Protein AF-A0A812T170-F1 (afdb_monomer_lite)

pLDDT: mean 70.0, std 18.1, range [30.89, 93.25]

Foldseek 3Di:
DQLVVQCVPPPPPVSSVVSCCVVDPPVNVVVVVVVCCVPDDPDDDDDDDDPDPPPPDPDDPPPPQPPPADPVRVVVVVVVVVVVVVVVVVVVVVVVVVVVVVVVVVVVVVCCVVPPPPDPDDFQQAPQEPQPRDGGDYVVPDPVHNDPDPPPPPPWDADAFDDPDDPDPDPPPVRVPPRQTPVNCVVVVHDDDQLDDDDDQLVSQLSQVVVLLVVLLVVLCVVVNDGDPVCSLVSSLVDAAEDEGQDPVLVVQLVDLDRDCDDPCNVSSVSCVVVSVSCVRRVYYYGHDHDD

Structure (mmCIF, N/CA/C/O backbone):
data_AF-A0A812T170-F1
#
_entry.id   AF-A0A812T170-F1
#
loop_
_atom_site.group_PDB
_atom_site.id
_atom_site.type_symbol
_atom_site.label_atom_id
_atom_site.label_alt_id
_atom_site.label_comp_id
_atom_site.label_asym_id
_atom_site.label_entity_id
_atom_site.label_seq_id
_atom_site.pdbx_PDB_ins_code
_atom_site.Cartn_x
_atom_site.Cartn_y
_atom_site.Cartn_z
_atom_site.occupancy
_atom_site.B_iso_or_equiv
_atom_site.auth_seq_id
_atom_site.auth_comp_id
_atom_site.auth_asym_id
_atom_site.auth_atom_id
_atom_site.pdbx_PDB_model_num
ATOM 1 N N . ASN A 1 1 ? -17.250 23.741 17.576 1.00 58.38 1 ASN A N 1
ATOM 2 C CA . ASN A 1 1 ? -17.846 24.187 18.854 1.00 58.38 1 ASN A CA 1
ATOM 3 C C . ASN A 1 1 ? -19.239 24.784 18.708 1.00 58.38 1 ASN A C 1
ATOM 5 O O . ASN A 1 1 ? -20.112 24.289 19.397 1.00 58.38 1 ASN A O 1
ATOM 9 N N . LEU A 1 2 ? -19.511 25.720 17.788 1.00 75.88 2 LEU A N 1
ATOM 10 C CA . LEU A 1 2 ? -20.856 26.317 17.635 1.00 75.88 2 LEU A CA 1
ATOM 11 C C . LEU A 1 2 ? -21.997 25.315 17.338 1.00 75.88 2 LEU A C 1
ATOM 13 O O . LEU A 1 2 ? -23.049 25.389 17.967 1.00 75.88 2 LEU A O 1
ATOM 17 N N . VAL A 1 3 ? -21.790 24.338 16.447 1.00 77.06 3 VAL A N 1
ATOM 18 C CA . VAL A 1 3 ? -22.808 23.309 16.124 1.00 77.06 3 VAL A CA 1
ATOM 19 C C . VAL A 1 3 ? -23.106 22.404 17.323 1.00 77.06 3 VAL A C 1
ATOM 21 O O . VAL A 1 3 ? -24.250 22.047 17.567 1.00 77.06 3 VAL A O 1
ATOM 24 N N . ILE A 1 4 ? -22.078 22.069 18.107 1.00 79.00 4 ILE A N 1
ATOM 25 C CA . ILE A 1 4 ? -22.185 21.179 19.273 1.00 79.00 4 ILE A CA 1
ATOM 26 C C . ILE A 1 4 ? -22.960 21.872 20.399 1.00 79.00 4 ILE A C 1
ATOM 28 O O . ILE A 1 4 ? -23.819 21.257 21.023 1.00 79.00 4 ILE A O 1
ATOM 32 N N . THR A 1 5 ? -22.708 23.165 20.618 1.00 82.44 5 THR A N 1
ATOM 33 C CA . THR A 1 5 ? -23.459 23.974 21.586 1.00 82.44 5 THR A CA 1
ATOM 34 C C . THR A 1 5 ? -24.921 24.150 21.163 1.00 82.44 5 THR A C 1
ATOM 36 O O . THR A 1 5 ? -25.809 24.046 22.002 1.00 82.44 5 THR A O 1
ATOM 39 N N . ALA A 1 6 ? -25.188 24.363 19.869 1.00 77.50 6 ALA A N 1
ATOM 40 C CA . ALA A 1 6 ? -26.546 24.541 19.343 1.00 77.50 6 ALA A CA 1
ATOM 41 C C . ALA A 1 6 ? -27.364 23.237 19.281 1.00 77.50 6 ALA A C 1
ATOM 43 O O . ALA A 1 6 ? -28.591 23.259 19.394 1.00 77.50 6 ALA A O 1
ATOM 44 N N . ALA A 1 7 ? -26.690 22.091 19.145 1.00 81.56 7 ALA A N 1
ATOM 45 C CA . ALA A 1 7 ? -27.326 20.778 19.173 1.00 81.56 7 ALA A CA 1
ATOM 46 C C . ALA A 1 7 ? -27.878 20.415 20.563 1.00 81.56 7 ALA A C 1
ATOM 48 O O . ALA A 1 7 ? -28.750 19.557 20.654 1.00 81.56 7 ALA A O 1
ATOM 49 N N . GLY A 1 8 ? -27.404 21.057 21.640 1.00 79.69 8 GLY A N 1
ATOM 50 C CA . GLY A 1 8 ? -27.985 20.916 22.981 1.00 79.69 8 GLY A CA 1
ATOM 51 C C . GLY A 1 8 ? -27.974 19.489 23.545 1.00 79.69 8 GLY A C 1
ATOM 52 O O . GLY A 1 8 ? -28.763 19.188 24.432 1.00 79.69 8 GLY A O 1
ATOM 53 N N . GLY A 1 9 ? -27.105 18.613 23.030 1.00 77.12 9 GLY A N 1
ATOM 54 C CA . GLY A 1 9 ? -27.038 17.194 23.400 1.00 77.12 9 GLY A CA 1
ATOM 55 C C . GLY A 1 9 ? -27.797 16.243 22.466 1.00 77.12 9 GLY A C 1
ATOM 56 O O . GLY A 1 9 ? -27.550 15.040 22.517 1.00 77.12 9 GLY A O 1
ATOM 57 N N . ASP A 1 10 ? -28.632 16.755 21.558 1.00 77.50 10 ASP A N 1
ATOM 58 C CA . ASP A 1 10 ? -29.334 15.952 20.554 1.00 77.50 10 ASP A CA 1
ATOM 59 C C . ASP A 1 10 ? -28.513 15.844 19.262 1.00 77.50 10 ASP A C 1
ATOM 61 O O . ASP A 1 10 ? -28.603 16.662 18.344 1.00 77.50 10 ASP A O 1
ATOM 65 N N . PHE A 1 11 ? -27.722 14.774 19.165 1.00 86.19 11 PHE A N 1
ATOM 66 C CA . PHE A 1 11 ? -26.859 14.479 18.011 1.00 86.19 11 PHE A CA 1
ATOM 67 C C . PHE A 1 11 ? -27.555 13.671 16.904 1.00 86.19 11 PHE A C 1
ATOM 69 O O . PHE A 1 11 ? -26.902 13.022 16.085 1.00 86.19 11 PHE A O 1
ATOM 76 N N . GLY A 1 12 ? -28.889 13.700 16.862 1.00 83.94 12 GLY A N 1
ATOM 77 C CA . GLY A 1 12 ? -29.656 13.087 15.781 1.00 83.94 12 GLY A CA 1
ATOM 78 C C . GLY A 1 12 ? -29.282 13.699 14.428 1.00 83.94 12 GLY A C 1
ATOM 79 O O . GLY A 1 12 ? -29.137 14.915 14.302 1.00 83.94 12 GLY A O 1
ATOM 80 N N . THR A 1 13 ? -29.155 12.868 13.393 1.00 82.56 13 THR A N 1
ATOM 81 C CA . THR A 1 13 ? -28.707 13.290 12.053 1.00 82.56 13 THR A CA 1
ATOM 82 C C . THR A 1 13 ? -29.529 14.446 11.491 1.00 82.56 13 THR A C 1
ATOM 84 O O . THR A 1 13 ? -28.963 15.410 10.986 1.00 82.56 13 THR A O 1
ATOM 87 N N . ALA A 1 14 ? -30.854 14.409 11.646 1.00 82.38 14 ALA A N 1
ATOM 88 C CA . ALA A 1 14 ? -31.734 15.493 11.213 1.00 82.38 14 ALA A CA 1
ATOM 89 C C . ALA A 1 14 ? -31.435 16.826 11.927 1.00 82.38 14 ALA A C 1
ATOM 91 O O . ALA A 1 14 ? -31.400 17.874 11.281 1.00 82.38 14 ALA A O 1
ATOM 92 N N . ARG A 1 15 ? -31.165 16.780 13.239 1.00 85.19 15 ARG A N 1
ATOM 93 C CA . ARG A 1 15 ? -30.862 17.958 14.062 1.00 85.19 15 ARG A CA 1
ATOM 94 C C . ARG A 1 15 ? -29.505 18.551 13.699 1.00 85.19 15 ARG A C 1
ATOM 96 O O . ARG A 1 15 ? -29.405 19.750 13.476 1.00 85.19 15 ARG A O 1
ATOM 103 N N . ILE A 1 16 ? -28.488 17.707 13.535 1.00 88.69 16 ILE A N 1
ATOM 104 C CA . ILE A 1 16 ? -27.150 18.144 13.122 1.00 88.69 16 ILE A CA 1
ATOM 105 C C . ILE A 1 16 ? -27.160 18.722 11.704 1.00 88.69 16 ILE A C 1
ATOM 107 O O . ILE A 1 16 ? -26.544 19.756 11.472 1.00 88.69 16 ILE A O 1
ATOM 111 N N . ILE A 1 17 ? -27.897 18.123 10.762 1.00 83.69 17 ILE A N 1
ATOM 112 C CA . ILE A 1 17 ? -28.041 18.670 9.402 1.00 83.69 17 ILE A CA 1
ATOM 113 C C . ILE A 1 17 ? -28.704 20.052 9.436 1.00 83.69 17 ILE A C 1
ATOM 115 O O . ILE A 1 17 ? -28.277 20.955 8.715 1.00 83.69 17 ILE A O 1
ATOM 119 N N . GLN A 1 18 ? -29.729 20.232 10.271 1.00 84.62 18 GLN A N 1
ATOM 120 C CA . GLN A 1 18 ? -30.391 21.523 10.435 1.00 84.62 18 GLN A CA 1
ATOM 121 C C . GLN A 1 18 ? -29.438 22.581 11.009 1.00 84.62 18 GLN A C 1
ATOM 123 O O . GLN A 1 18 ? -29.370 23.682 10.465 1.00 84.62 18 GLN A O 1
ATOM 128 N N . GLU A 1 19 ? -28.668 22.239 12.045 1.00 86.81 19 GLU A N 1
ATOM 129 C CA . GLU A 1 19 ? -27.699 23.157 12.659 1.00 86.81 19 GLU A CA 1
ATOM 130 C C . GLU A 1 19 ? -26.492 23.450 11.751 1.00 86.81 19 GLU A C 1
ATOM 132 O O . GLU A 1 19 ? -25.943 24.549 11.764 1.00 86.81 19 GLU A O 1
ATOM 137 N N . LEU A 1 20 ? -26.090 22.505 10.899 1.00 85.88 20 LEU A N 1
ATOM 138 C CA . LEU A 1 20 ? -25.055 22.749 9.893 1.00 85.88 20 LEU A CA 1
ATOM 139 C C . LEU A 1 20 ? -25.537 23.723 8.815 1.00 85.88 20 LEU A C 1
ATOM 141 O O . LEU A 1 20 ? -24.795 24.623 8.439 1.00 85.88 20 LEU A O 1
ATOM 145 N N . ARG A 1 21 ? -26.781 23.589 8.345 1.00 83.25 21 ARG A N 1
ATOM 146 C CA . ARG A 1 21 ? -27.355 24.507 7.347 1.00 83.25 21 ARG A CA 1
ATOM 147 C C . ARG A 1 21 ? -27.618 25.903 7.906 1.00 83.25 21 ARG A C 1
ATOM 149 O O . ARG A 1 21 ? -27.508 26.874 7.165 1.00 83.25 21 ARG A O 1
ATOM 156 N N . SER A 1 22 ? -27.983 26.009 9.186 1.00 85.19 22 SER A N 1
ATOM 157 C CA . SER A 1 22 ? -28.224 27.304 9.833 1.00 85.19 22 SER A CA 1
ATOM 158 C C . SER A 1 22 ? -26.923 28.077 10.056 1.00 85.19 22 SER A C 1
ATOM 160 O O . SER A 1 22 ? -26.891 29.287 9.849 1.00 85.19 22 SER A O 1
ATOM 162 N N . GLN A 1 23 ? -25.849 27.382 10.443 1.00 82.88 23 GLN A N 1
ATOM 163 C CA . GLN A 1 23 ? -24.563 28.003 10.768 1.00 82.88 23 GLN A CA 1
ATOM 164 C C . GLN A 1 23 ? -23.632 28.156 9.564 1.00 82.88 23 GLN A C 1
ATOM 166 O O . GLN A 1 23 ? -22.769 29.030 9.580 1.00 82.88 23 GLN A O 1
ATOM 171 N N . PHE A 1 24 ? -23.805 27.339 8.523 1.00 82.62 24 PHE A N 1
ATOM 172 C CA . PHE A 1 24 ? -23.028 27.410 7.287 1.00 82.62 24 PHE A CA 1
ATOM 173 C C . PHE A 1 24 ? -23.962 27.573 6.083 1.00 82.62 24 PHE A C 1
ATOM 175 O O . PHE A 1 24 ? -24.278 26.591 5.408 1.00 82.62 24 PHE A O 1
ATOM 182 N N . PRO A 1 25 ? -24.410 28.807 5.787 1.00 83.38 25 PRO A N 1
ATOM 183 C CA . PRO A 1 25 ? -25.202 29.074 4.597 1.00 83.38 25 PRO A CA 1
ATOM 184 C C . PRO A 1 25 ? -24.433 28.682 3.330 1.00 83.38 25 PRO A C 1
ATOM 186 O O . PRO A 1 25 ? -23.241 28.974 3.196 1.00 83.38 25 PRO A O 1
ATOM 189 N N . ASP A 1 26 ? -25.131 28.097 2.356 1.00 73.19 26 ASP A N 1
ATOM 190 C CA . ASP A 1 26 ? -24.527 27.590 1.113 1.00 73.19 26 ASP A CA 1
ATOM 191 C C . ASP A 1 26 ? -23.719 28.655 0.345 1.00 73.19 26 ASP A C 1
ATOM 193 O O . ASP A 1 26 ? -22.749 28.340 -0.347 1.00 73.19 26 ASP A O 1
ATOM 197 N N . ALA A 1 27 ? -24.074 29.936 0.489 1.00 75.38 27 ALA A N 1
ATOM 198 C CA . ALA A 1 27 ? -23.351 31.051 -0.118 1.00 75.38 27 ALA A CA 1
ATOM 199 C C . ALA A 1 27 ? -21.932 31.239 0.456 1.00 75.38 27 ALA A C 1
ATOM 201 O O . ALA A 1 27 ? -20.998 31.516 -0.301 1.00 75.38 27 ALA A O 1
ATOM 202 N N . GLU A 1 28 ? -21.747 31.055 1.768 1.00 73.06 28 GLU A N 1
ATOM 203 C CA . GLU A 1 28 ? -20.428 31.148 2.404 1.00 73.06 28 GLU A CA 1
ATOM 204 C C . GLU A 1 28 ? -19.559 29.937 2.077 1.00 73.06 28 GLU A C 1
ATOM 206 O O . GLU A 1 28 ? -18.375 30.095 1.773 1.00 73.06 28 GLU A O 1
ATOM 211 N N . LEU A 1 29 ? -20.154 28.739 2.059 1.00 68.56 29 LEU A N 1
ATOM 212 C CA . LEU A 1 29 ? -19.464 27.522 1.632 1.00 68.56 29 LEU A CA 1
ATOM 213 C C . LEU A 1 29 ? -18.960 27.667 0.196 1.00 68.56 29 LEU A C 1
ATOM 215 O O . LEU A 1 29 ? -17.782 27.440 -0.068 1.00 68.56 29 LEU A O 1
ATOM 219 N N . LYS A 1 30 ? -19.805 28.172 -0.709 1.00 72.56 30 LYS A N 1
ATOM 220 C CA . LYS A 1 30 ? -19.434 28.405 -2.108 1.00 72.56 30 LYS A CA 1
ATOM 221 C C . LYS A 1 30 ? -18.323 29.446 -2.262 1.00 72.56 30 LYS A C 1
ATOM 223 O O . LYS A 1 30 ? -17.440 29.258 -3.095 1.00 72.56 30 LYS A O 1
ATOM 228 N N . LYS A 1 31 ? -18.325 30.518 -1.460 1.00 74.06 31 LYS A N 1
ATOM 229 C CA . LYS A 1 31 ? -17.257 31.535 -1.463 1.00 74.06 31 LYS A CA 1
ATOM 230 C C . LYS A 1 31 ? -15.935 30.968 -0.932 1.00 74.06 31 LYS A C 1
ATOM 232 O O . LYS A 1 31 ? -14.881 31.209 -1.520 1.00 74.06 31 LYS A O 1
ATOM 237 N N . ARG A 1 32 ? -15.989 30.174 0.140 1.00 68.25 32 ARG A N 1
ATOM 238 C CA . ARG A 1 32 ? -14.818 29.517 0.738 1.00 68.25 32 ARG A CA 1
ATOM 239 C C . ARG A 1 32 ? -14.223 28.451 -0.185 1.00 68.25 32 ARG A C 1
ATOM 241 O O . ARG A 1 32 ? -13.005 28.395 -0.344 1.00 68.25 32 ARG A O 1
ATOM 248 N N . ASP A 1 33 ? -15.067 27.652 -0.825 1.00 63.31 33 ASP A N 1
ATOM 249 C CA . ASP A 1 33 ? -14.641 26.599 -1.748 1.00 63.31 33 ASP A CA 1
ATOM 250 C C . ASP A 1 33 ? -14.130 27.184 -3.073 1.00 63.31 33 ASP A C 1
ATOM 252 O O . ASP A 1 33 ? -13.166 26.673 -3.643 1.00 63.31 33 ASP A O 1
ATOM 256 N N . ALA A 1 34 ? -14.693 28.311 -3.528 1.00 65.06 34 ALA A N 1
ATOM 257 C CA . ALA A 1 34 ? -14.158 29.060 -4.664 1.00 65.06 34 ALA A CA 1
ATOM 258 C C . ALA A 1 34 ? -12.765 29.644 -4.372 1.00 65.06 34 ALA A C 1
ATOM 260 O O . ALA A 1 34 ? -11.887 29.562 -5.227 1.00 65.06 34 ALA A O 1
ATOM 261 N N . SER A 1 35 ? -12.530 30.161 -3.159 1.00 60.62 35 SER A N 1
ATOM 262 C CA . SER A 1 35 ? -11.218 30.682 -2.743 1.00 60.62 35 SER A CA 1
ATOM 263 C C . SER A 1 35 ? -10.151 29.579 -2.628 1.00 60.62 35 SER A C 1
ATOM 265 O O . SER A 1 35 ? -9.006 29.782 -3.024 1.00 60.62 35 SER A O 1
ATOM 267 N N . ARG A 1 36 ? -10.520 28.364 -2.196 1.00 56.28 36 ARG A N 1
ATOM 268 C CA . ARG 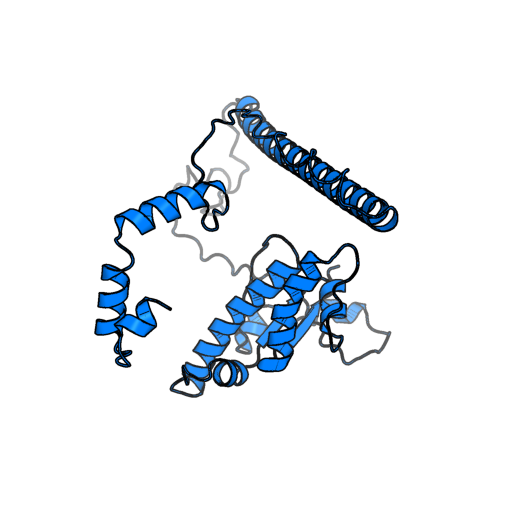A 1 36 ? -9.591 27.213 -2.132 1.00 56.28 36 ARG A CA 1
ATOM 269 C C . ARG A 1 36 ? -9.246 26.600 -3.487 1.00 56.28 36 ARG A C 1
ATOM 271 O O . ARG A 1 36 ? -8.256 25.872 -3.590 1.00 56.28 36 ARG A O 1
ATOM 278 N N . LYS A 1 37 ? -10.018 26.909 -4.532 1.00 50.72 37 LYS A N 1
ATOM 279 C CA . LYS A 1 37 ? -9.811 26.372 -5.882 1.00 50.72 37 LYS A CA 1
ATOM 280 C C . LYS A 1 37 ? -8.469 26.796 -6.497 1.00 50.72 37 LYS A C 1
ATOM 282 O O . LYS A 1 37 ? -7.980 26.094 -7.377 1.00 50.72 37 LYS A O 1
ATOM 287 N N . HIS A 1 38 ? -7.860 27.884 -6.010 1.00 52.34 38 HIS A N 1
ATOM 288 C CA . HIS A 1 38 ? -6.559 28.356 -6.491 1.00 52.34 38 HIS A CA 1
ATOM 289 C C . HIS A 1 38 ? -5.355 27.679 -5.806 1.00 52.34 38 HIS A C 1
ATOM 291 O O . HIS A 1 38 ? -4.298 27.565 -6.415 1.00 52.34 38 HIS A O 1
ATOM 297 N N . GLN A 1 39 ? -5.502 27.165 -4.576 1.00 53.56 39 GLN A N 1
ATOM 298 C CA . GLN A 1 39 ? -4.361 26.637 -3.808 1.00 53.56 39 GLN A CA 1
ATOM 299 C C . GLN A 1 39 ? -4.371 25.113 -3.602 1.00 53.56 39 GLN A C 1
ATOM 301 O O . GLN A 1 39 ? -3.302 24.534 -3.416 1.00 53.56 39 GLN A O 1
ATOM 306 N N . GLN A 1 40 ? -5.519 24.424 -3.669 1.00 48.06 40 GLN A N 1
ATOM 307 C CA . GLN A 1 40 ? -5.578 22.966 -3.463 1.00 48.06 40 GLN A CA 1
ATOM 308 C C . GLN A 1 40 ? -6.661 22.298 -4.325 1.00 48.06 40 GLN A C 1
ATOM 310 O O . GLN A 1 40 ? -7.750 21.975 -3.858 1.00 48.06 40 GLN A O 1
ATOM 315 N N . SER A 1 41 ? -6.362 22.057 -5.604 1.00 45.59 41 SER A N 1
ATOM 316 C CA . SER A 1 41 ? -7.241 21.276 -6.485 1.00 45.59 41 SER A CA 1
ATOM 317 C C . SER A 1 41 ? -6.886 19.782 -6.415 1.00 45.59 41 SER A C 1
ATOM 319 O O . SER A 1 41 ? -5.994 19.307 -7.116 1.00 45.59 41 SER A O 1
ATOM 321 N N . TYR A 1 42 ? -7.569 19.050 -5.527 1.00 44.88 42 TYR A N 1
ATOM 322 C CA . TYR A 1 42 ? -7.491 17.584 -5.372 1.00 44.88 42 TYR A CA 1
ATOM 323 C C . TYR A 1 42 ? -8.295 16.821 -6.450 1.00 44.88 42 TYR A C 1
ATOM 325 O O . TYR A 1 42 ? -8.064 15.638 -6.674 1.00 44.88 42 TYR A O 1
ATOM 333 N N . LEU A 1 43 ? -9.171 17.499 -7.201 1.00 38.22 43 LEU A N 1
ATOM 334 C CA . LEU A 1 43 ? -9.837 16.948 -8.386 1.00 38.22 43 LEU A CA 1
ATOM 335 C C . LEU A 1 43 ? -9.596 17.876 -9.582 1.00 38.22 43 LEU A C 1
ATOM 337 O O . LEU A 1 43 ? -10.161 18.964 -9.672 1.00 38.22 43 LEU A O 1
ATOM 341 N N . GLY A 1 44 ? -8.724 17.446 -10.493 1.00 46.25 44 GLY A N 1
ATOM 342 C CA . GLY A 1 44 ? -8.235 18.241 -11.617 1.00 46.25 44 GLY A CA 1
ATOM 343 C C . GLY A 1 44 ? -9.310 18.680 -12.613 1.00 46.25 44 GLY A C 1
ATOM 344 O O . GLY A 1 44 ? -9.543 18.005 -13.612 1.00 46.25 44 GLY A O 1
ATOM 345 N N . SER A 1 45 ? -9.867 19.876 -12.420 1.00 37.00 45 SER A N 1
ATOM 346 C CA . SER A 1 45 ? -10.430 20.666 -13.516 1.00 37.00 45 SER A CA 1
ATOM 347 C C . SER A 1 45 ? -9.362 21.637 -14.020 1.00 37.00 45 SER A C 1
ATOM 349 O O . SER A 1 45 ? -9.103 22.661 -13.387 1.00 37.00 45 SER A O 1
ATOM 351 N N . ILE A 1 46 ? -8.724 21.291 -15.138 1.00 42.44 46 ILE A N 1
ATOM 352 C CA . ILE A 1 46 ? -7.895 22.210 -15.922 1.00 42.44 46 ILE A CA 1
ATOM 353 C C . ILE A 1 46 ? -8.856 23.205 -16.577 1.00 42.44 46 ILE A C 1
ATOM 355 O O . ILE A 1 46 ? -9.566 22.847 -17.512 1.00 42.44 46 ILE A O 1
ATOM 359 N N . ALA A 1 47 ? -8.914 24.422 -16.045 1.00 38.22 47 ALA A N 1
ATOM 360 C CA . ALA A 1 47 ? -9.289 25.578 -16.843 1.00 38.22 47 ALA A CA 1
ATOM 361 C C . ALA A 1 47 ? -7.987 26.139 -17.418 1.00 38.22 47 ALA A C 1
ATOM 363 O O . ALA A 1 47 ? -7.010 26.325 -16.689 1.00 38.22 47 ALA A O 1
ATOM 364 N N . GLU A 1 48 ? -7.967 26.260 -18.737 1.00 40.09 48 GLU A N 1
ATOM 365 C CA . GLU A 1 48 ? -6.843 26.711 -19.542 1.00 40.09 48 GLU A CA 1
ATOM 366 C C . GLU A 1 48 ? -6.440 28.150 -19.184 1.00 40.09 48 GLU A C 1
ATOM 368 O O . GLU A 1 48 ? -7.289 28.998 -18.936 1.00 40.09 48 GLU A O 1
ATOM 373 N N . GLU A 1 49 ? -5.121 28.340 -19.119 1.00 41.34 49 GLU A N 1
ATOM 374 C CA . GLU A 1 49 ? -4.334 29.550 -19.389 1.00 41.34 49 GLU A CA 1
ATOM 375 C C . GLU A 1 49 ? -4.978 30.930 -19.173 1.00 41.34 49 GLU A C 1
ATOM 377 O O . GLU A 1 49 ? -5.729 31.418 -20.003 1.00 41.34 49 GLU A O 1
ATOM 382 N N . GLU A 1 50 ? -4.489 31.631 -18.152 1.00 30.89 50 GLU A N 1
ATOM 383 C CA . GLU A 1 50 ? -3.684 32.844 -18.338 1.00 30.89 50 GLU A CA 1
ATOM 384 C C . GLU A 1 50 ? -2.739 32.929 -17.134 1.00 30.89 50 GLU A C 1
ATOM 386 O O . GLU A 1 50 ? -3.156 33.131 -15.997 1.00 30.89 50 GLU A O 1
ATOM 391 N N . ALA A 1 51 ? -1.454 32.654 -17.361 1.00 38.44 51 ALA A N 1
ATOM 392 C CA . ALA A 1 51 ? -0.432 32.987 -16.383 1.00 38.44 51 ALA A CA 1
ATOM 393 C C . ALA A 1 51 ? -0.231 34.502 -16.473 1.00 38.44 51 ALA A C 1
ATOM 395 O O . ALA A 1 51 ? 0.582 34.961 -17.277 1.00 38.44 51 ALA A O 1
ATOM 396 N N . SER A 1 52 ? -1.010 35.271 -15.710 1.00 32.38 52 SER A N 1
ATOM 397 C CA . SER A 1 52 ? -0.547 36.594 -15.326 1.00 32.38 52 SER A CA 1
ATOM 398 C C . SER A 1 52 ? 0.660 36.375 -14.414 1.00 32.38 52 SER A C 1
ATOM 400 O O . SER A 1 52 ? 0.576 35.714 -13.379 1.00 32.38 52 SER A O 1
ATOM 402 N N . ASP A 1 53 ? 1.823 36.846 -14.866 1.00 42.78 53 ASP A N 1
ATOM 403 C CA . ASP A 1 53 ? 2.984 37.081 -14.010 1.00 42.78 53 ASP A CA 1
ATOM 404 C C . ASP A 1 53 ? 2.607 38.218 -13.046 1.00 42.78 53 ASP A C 1
ATOM 406 O O . ASP A 1 53 ? 2.998 39.371 -13.222 1.00 42.78 53 ASP A O 1
ATOM 410 N N . GLU A 1 54 ? 1.772 37.908 -12.059 1.00 36.72 54 GLU A N 1
ATOM 411 C CA . GLU A 1 54 ? 1.558 38.769 -10.908 1.00 36.72 54 GLU A CA 1
ATOM 412 C C . GLU A 1 54 ? 2.571 38.357 -9.844 1.00 36.72 54 GLU A C 1
ATOM 414 O O . GLU A 1 54 ? 2.462 37.334 -9.169 1.00 36.72 54 GLU A O 1
ATOM 419 N N . ASP A 1 55 ? 3.623 39.168 -9.800 1.00 44.91 55 ASP A N 1
ATOM 420 C CA . ASP A 1 55 ? 4.594 39.325 -8.728 1.00 44.91 55 ASP A CA 1
ATOM 421 C C . ASP A 1 55 ? 3.863 39.619 -7.402 1.00 44.91 55 ASP A C 1
ATOM 423 O O . ASP A 1 55 ? 3.756 40.757 -6.948 1.00 44.91 55 ASP A O 1
ATOM 427 N N . GLU A 1 56 ? 3.267 38.588 -6.799 1.00 37.50 56 GLU A N 1
ATOM 428 C CA . GLU A 1 56 ? 2.612 38.693 -5.498 1.00 37.50 56 GLU A CA 1
ATOM 429 C C . GLU A 1 56 ? 3.654 38.598 -4.371 1.00 37.50 56 GLU A C 1
ATOM 431 O O . GLU A 1 56 ? 3.974 37.528 -3.855 1.00 37.50 56 GLU A O 1
ATOM 436 N N . GLY A 1 57 ? 4.143 39.770 -3.955 1.00 38.34 57 GLY A N 1
ATOM 437 C CA . GLY A 1 57 ? 4.322 40.070 -2.534 1.00 38.34 57 GLY A CA 1
ATOM 438 C C . GLY A 1 57 ? 5.677 39.748 -1.901 1.00 38.34 57 GLY A C 1
ATOM 439 O O . GLY A 1 57 ? 5.729 39.061 -0.886 1.00 38.34 57 GLY A O 1
ATOM 440 N N . GLN A 1 58 ? 6.763 40.365 -2.378 1.00 38.12 58 GLN A N 1
ATOM 441 C CA . GLN A 1 58 ? 7.967 40.608 -1.553 1.00 38.12 58 GLN A CA 1
ATOM 442 C C . GLN A 1 58 ? 7.791 41.791 -0.573 1.00 38.12 58 GLN A C 1
ATOM 444 O O . GLN A 1 58 ? 8.716 42.560 -0.322 1.00 38.12 58 GLN A O 1
ATOM 449 N N . GLY A 1 59 ? 6.594 41.975 -0.019 1.00 43.12 59 GLY A N 1
ATOM 450 C CA . GLY A 1 59 ? 6.297 43.057 0.914 1.00 43.12 59 GLY A CA 1
ATOM 451 C C . GLY A 1 59 ? 5.997 42.508 2.300 1.00 43.12 59 GLY A C 1
ATOM 452 O O . GLY A 1 59 ? 5.055 41.744 2.451 1.00 43.12 59 GLY A O 1
ATOM 453 N N . GLU A 1 60 ? 6.750 42.968 3.302 1.00 42.06 60 GLU A N 1
ATOM 454 C CA . GLU A 1 60 ? 6.303 43.030 4.707 1.00 42.06 60 GLU A CA 1
ATOM 455 C C . GLU A 1 60 ? 6.569 41.824 5.639 1.00 42.06 60 GLU A C 1
ATOM 457 O O . GLU A 1 60 ? 5.911 41.683 6.660 1.00 42.06 60 GLU A O 1
ATOM 462 N N . MET A 1 61 ? 7.591 40.994 5.387 1.00 38.28 61 MET A N 1
ATOM 463 C CA . MET A 1 61 ? 8.110 40.049 6.413 1.00 38.28 61 MET A CA 1
ATOM 464 C C . MET A 1 61 ? 9.599 40.234 6.749 1.00 38.28 61 MET A C 1
ATOM 466 O O . MET A 1 61 ? 10.113 39.599 7.665 1.00 38.28 61 MET A O 1
ATOM 470 N N . SER A 1 62 ? 10.297 41.131 6.046 1.00 45.25 62 SER A N 1
ATOM 471 C CA . SER A 1 62 ? 11.730 41.391 6.252 1.00 45.25 62 SER A CA 1
ATOM 472 C C . SER A 1 62 ? 12.029 42.373 7.393 1.00 45.25 62 SER A C 1
ATOM 474 O O . SER A 1 62 ? 13.166 42.426 7.844 1.00 45.25 62 SER A O 1
ATOM 476 N N . PHE A 1 63 ? 11.055 43.168 7.848 1.00 37.38 63 PHE A N 1
ATOM 477 C CA . PHE A 1 63 ? 11.316 44.303 8.746 1.00 37.38 63 PHE A CA 1
ATOM 478 C C . PHE A 1 63 ? 11.316 43.940 10.245 1.00 37.38 63 PHE A C 1
ATOM 480 O O . PHE A 1 63 ? 11.833 44.701 11.049 1.00 37.38 63 PHE A O 1
ATOM 487 N N . VAL A 1 64 ? 10.782 42.776 10.640 1.00 48.16 64 VAL A N 1
ATOM 488 C CA . VAL A 1 64 ? 10.586 42.427 12.069 1.00 48.16 64 VAL A CA 1
ATOM 489 C C . VAL A 1 64 ? 11.644 41.446 12.603 1.00 48.16 64 VAL A C 1
ATOM 491 O O . VAL A 1 64 ? 11.791 41.283 13.808 1.00 48.16 64 VAL A O 1
ATOM 494 N N . ALA A 1 65 ? 12.432 40.806 11.734 1.00 49.34 65 ALA A N 1
ATOM 495 C CA . ALA A 1 65 ? 13.404 39.789 12.155 1.00 49.34 65 ALA A CA 1
ATOM 496 C C . ALA A 1 65 ? 14.723 40.367 12.714 1.00 49.34 65 ALA A C 1
ATOM 498 O O . ALA A 1 65 ? 15.450 39.666 13.413 1.00 49.34 65 ALA A O 1
ATOM 499 N N . GLU A 1 66 ? 15.055 41.624 12.417 1.00 50.97 66 GLU A N 1
ATOM 500 C CA . GLU A 1 66 ? 16.374 42.186 12.745 1.00 50.97 66 GLU A CA 1
ATOM 501 C C . GLU A 1 66 ? 16.426 42.852 14.136 1.00 50.97 66 GLU A C 1
ATOM 503 O O . GLU A 1 66 ? 17.498 42.940 14.731 1.00 50.97 66 GLU A O 1
ATOM 508 N N . GLU A 1 67 ? 15.278 43.249 14.703 1.00 55.38 67 GLU A N 1
ATOM 509 C CA . GLU A 1 67 ? 15.205 43.950 16.000 1.00 55.38 67 GLU A CA 1
ATOM 510 C C . GLU A 1 67 ? 14.977 43.032 17.220 1.00 55.38 67 GLU A C 1
ATOM 512 O O . GLU A 1 67 ? 15.210 43.462 18.349 1.00 55.38 67 GLU A O 1
ATOM 517 N N . GLU A 1 68 ? 14.573 41.767 17.030 1.00 57.00 68 GLU A N 1
ATOM 518 C CA . GLU A 1 68 ? 14.110 40.898 18.133 1.00 57.00 68 GLU A CA 1
ATOM 519 C C . GLU A 1 68 ? 14.864 39.561 18.285 1.00 57.00 68 GLU A C 1
ATOM 521 O O . GLU A 1 68 ? 14.677 38.855 19.280 1.00 57.00 68 GLU A O 1
ATOM 526 N N . LEU A 1 69 ? 15.741 39.191 17.342 1.00 66.44 69 LEU A N 1
ATOM 527 C CA . LEU A 1 69 ? 16.455 37.911 17.401 1.00 66.44 69 LEU A CA 1
ATOM 528 C C . LEU A 1 69 ? 17.817 38.040 18.097 1.00 66.44 69 LEU A C 1
ATOM 530 O O . LEU A 1 69 ? 18.640 38.895 17.782 1.00 66.44 69 LEU A O 1
ATOM 534 N N . THR A 1 70 ? 18.087 37.129 19.034 1.00 82.44 70 THR A N 1
ATOM 535 C CA . THR A 1 70 ? 19.425 36.943 19.612 1.00 82.44 70 THR A CA 1
ATOM 536 C C . THR A 1 70 ? 20.421 36.526 18.517 1.00 82.44 70 THR A C 1
ATOM 538 O O . THR A 1 70 ? 20.009 35.982 17.492 1.00 82.44 70 THR A O 1
ATOM 541 N N . PRO A 1 71 ? 21.741 36.712 18.703 1.00 77.12 71 PRO A N 1
ATOM 542 C CA . PRO A 1 71 ? 22.744 36.281 17.718 1.00 77.12 71 PRO A CA 1
ATOM 543 C C . PRO A 1 71 ? 22.660 34.782 17.374 1.00 77.12 71 PRO A C 1
ATOM 545 O O . PRO A 1 71 ? 22.973 34.383 16.256 1.00 77.12 71 PRO A O 1
ATOM 548 N N . GLU A 1 72 ? 22.188 33.953 18.307 1.00 77.88 72 GLU A N 1
ATOM 549 C CA . GLU A 1 72 ? 21.887 32.536 18.067 1.00 77.88 72 GLU A CA 1
ATOM 550 C C . GLU A 1 72 ? 20.610 32.349 17.224 1.00 77.88 72 GLU A C 1
ATOM 552 O O . GLU A 1 72 ? 20.581 31.523 16.313 1.00 77.88 72 GLU A O 1
ATOM 557 N N . GLY A 1 73 ? 19.581 33.173 17.451 1.00 75.19 73 GLY A N 1
ATOM 558 C CA . GLY A 1 73 ? 18.371 33.211 16.629 1.00 75.19 73 GLY A CA 1
ATOM 559 C C . GLY A 1 73 ? 18.637 33.648 15.186 1.00 75.19 73 GLY A C 1
ATOM 560 O O . GLY A 1 73 ? 18.090 33.050 14.263 1.00 75.19 73 GLY A O 1
ATOM 561 N N . MET A 1 74 ? 19.515 34.633 14.968 1.00 78.38 74 MET A N 1
ATOM 562 C CA . MET A 1 74 ? 19.901 35.065 13.616 1.00 78.38 74 MET A CA 1
ATOM 563 C C . MET A 1 74 ? 20.599 33.947 12.831 1.00 78.38 74 MET A C 1
ATOM 565 O O . MET A 1 74 ? 20.364 33.800 11.631 1.00 78.38 74 MET A O 1
ATOM 569 N N . ALA A 1 75 ? 21.428 33.136 13.497 1.00 80.62 75 ALA A N 1
ATOM 570 C CA . ALA A 1 75 ? 22.093 31.999 12.864 1.00 80.62 75 ALA A CA 1
ATOM 571 C C . ALA A 1 75 ? 21.084 30.926 12.421 1.00 80.62 75 ALA A C 1
ATOM 573 O O . ALA A 1 75 ? 21.136 30.472 11.279 1.00 80.62 75 ALA A O 1
ATOM 574 N N . LEU A 1 76 ? 20.124 30.586 13.288 1.00 81.00 76 LEU A N 1
ATOM 575 C CA . LEU A 1 76 ? 19.054 29.635 12.967 1.00 81.00 76 LEU A CA 1
ATOM 576 C C . LEU A 1 76 ? 18.132 30.151 11.858 1.00 81.00 76 LEU A C 1
ATOM 578 O O . LEU A 1 76 ? 17.721 29.386 10.987 1.00 81.00 76 LEU A O 1
ATOM 582 N N . TRP A 1 77 ? 17.823 31.449 11.866 1.00 79.19 77 TRP A N 1
ATOM 583 C CA . TRP A 1 77 ? 17.000 32.067 10.830 1.00 79.19 77 TRP A CA 1
ATOM 584 C C . TRP A 1 77 ? 17.690 32.040 9.465 1.00 79.19 77 TRP A C 1
ATOM 586 O O . TRP A 1 77 ? 17.058 31.680 8.478 1.00 79.19 77 TRP A O 1
ATOM 596 N N . SER A 1 78 ? 18.988 32.351 9.420 1.00 82.56 78 SER A N 1
ATOM 597 C CA . SER A 1 78 ? 19.803 32.308 8.198 1.00 82.56 78 SER A CA 1
ATOM 598 C C . SER A 1 78 ? 19.919 30.891 7.615 1.00 82.56 78 SER A C 1
ATOM 600 O O . SER A 1 78 ? 19.825 30.696 6.402 1.00 82.56 78 SER A O 1
ATOM 602 N N . GLU A 1 79 ? 20.061 29.873 8.471 1.00 82.38 79 GLU A N 1
ATOM 603 C CA . GLU A 1 79 ? 20.064 28.471 8.036 1.00 82.38 79 GLU A CA 1
ATOM 604 C C . GLU A 1 79 ? 18.698 28.058 7.466 1.00 82.38 79 GLU A C 1
ATOM 606 O O . GLU A 1 79 ? 18.621 27.500 6.368 1.00 82.38 79 GLU A O 1
ATOM 611 N N . ALA A 1 80 ? 17.610 28.399 8.165 1.00 78.94 80 ALA A N 1
ATOM 612 C CA . ALA A 1 80 ? 16.250 28.096 7.729 1.00 78.94 80 ALA A CA 1
ATOM 613 C C . ALA A 1 80 ? 15.864 28.837 6.436 1.00 78.94 80 ALA A C 1
ATOM 615 O O . ALA A 1 80 ? 15.214 28.255 5.563 1.00 78.94 80 ALA A O 1
ATOM 616 N N . SER A 1 81 ? 16.281 30.099 6.277 1.00 78.69 81 SER A N 1
ATOM 617 C CA . SER A 1 81 ? 16.048 30.862 5.049 1.00 78.69 81 SER A CA 1
ATOM 618 C C . SER A 1 81 ? 16.836 30.277 3.878 1.00 78.69 81 SER A C 1
ATOM 620 O O . SER A 1 81 ? 16.272 30.097 2.800 1.00 78.69 81 SER A O 1
ATOM 622 N N . GLY A 1 82 ? 18.095 29.882 4.095 1.00 84.94 82 GLY A N 1
ATOM 623 C CA . GLY A 1 82 ? 18.903 29.204 3.081 1.00 84.94 82 GLY A CA 1
ATOM 624 C C . GLY A 1 82 ? 18.306 27.862 2.640 1.00 84.94 82 GLY A C 1
ATOM 625 O O . GLY A 1 82 ? 18.260 27.561 1.442 1.00 84.94 82 GLY A O 1
ATOM 626 N N . GLU A 1 83 ? 17.780 27.064 3.576 1.00 83.81 83 GLU A N 1
ATOM 627 C CA . GLU A 1 83 ? 17.079 25.819 3.242 1.00 83.81 83 GLU A CA 1
ATOM 628 C C . GLU A 1 83 ? 15.808 26.102 2.422 1.00 83.81 83 GLU A C 1
ATOM 630 O O . GLU A 1 83 ? 15.597 25.469 1.381 1.00 83.81 83 GLU A O 1
ATOM 635 N N . ALA A 1 84 ? 15.006 27.093 2.825 1.00 77.38 84 ALA A N 1
ATOM 636 C CA . ALA A 1 84 ? 13.788 27.486 2.119 1.00 77.38 84 ALA A CA 1
ATOM 637 C C . ALA A 1 84 ? 14.067 27.963 0.681 1.00 77.38 84 ALA A C 1
ATOM 639 O O . ALA A 1 84 ? 13.398 27.521 -0.260 1.00 77.38 84 ALA A O 1
ATOM 640 N N . GLU A 1 85 ? 15.087 28.800 0.486 1.00 80.50 85 GLU A N 1
ATOM 641 C CA . GLU A 1 85 ? 15.517 29.273 -0.833 1.00 80.50 85 GLU A CA 1
ATOM 642 C C . GLU A 1 85 ? 16.008 28.121 -1.719 1.00 80.50 85 GLU A C 1
ATOM 644 O O . GLU A 1 85 ? 15.638 28.030 -2.895 1.00 80.50 85 GLU A O 1
ATOM 649 N N . SER A 1 86 ? 16.781 27.186 -1.155 1.00 82.62 86 SER A N 1
ATOM 650 C CA . SER A 1 86 ? 17.264 26.011 -1.887 1.00 82.62 86 SER A CA 1
ATOM 651 C C . SER A 1 86 ? 16.119 25.085 -2.327 1.00 82.62 86 SER A C 1
ATOM 653 O O . SER A 1 86 ? 16.101 24.596 -3.464 1.00 82.62 86 SER A O 1
ATOM 655 N N . ALA A 1 87 ? 15.111 24.896 -1.468 1.00 74.06 87 ALA A N 1
ATOM 656 C CA . ALA A 1 87 ? 13.926 24.102 -1.765 1.00 74.06 87 ALA A CA 1
ATOM 657 C C . ALA A 1 87 ? 13.071 24.761 -2.858 1.00 74.06 87 ALA A C 1
ATOM 659 O O . ALA A 1 87 ? 12.588 24.083 -3.773 1.00 74.06 87 ALA A O 1
ATOM 660 N N . LEU A 1 88 ? 12.931 26.087 -2.811 1.00 73.81 88 LEU A N 1
ATOM 661 C CA . LEU A 1 88 ? 12.223 26.863 -3.822 1.00 73.81 88 LEU A CA 1
ATOM 662 C C . LEU A 1 88 ? 12.942 26.783 -5.179 1.00 73.81 88 LEU A C 1
ATOM 664 O O . LEU A 1 88 ? 12.308 26.476 -6.193 1.00 73.81 88 LEU A O 1
ATOM 668 N N . ALA A 1 89 ? 14.270 26.925 -5.210 1.00 79.31 89 ALA A N 1
ATOM 669 C CA . ALA A 1 89 ? 15.069 26.751 -6.424 1.00 79.31 89 ALA A CA 1
ATOM 670 C C . ALA A 1 89 ? 14.902 25.348 -7.047 1.00 79.31 89 ALA A C 1
ATOM 672 O O . ALA A 1 89 ? 14.699 25.227 -8.262 1.00 79.31 89 ALA A O 1
ATOM 673 N N . ALA A 1 90 ? 14.891 24.291 -6.226 1.00 74.31 90 ALA A N 1
ATOM 674 C CA . ALA A 1 90 ? 14.645 22.921 -6.681 1.00 74.31 90 ALA A CA 1
ATOM 675 C C . ALA A 1 90 ? 13.233 22.744 -7.276 1.00 74.31 90 ALA A C 1
ATOM 677 O O . ALA A 1 90 ? 13.069 22.098 -8.317 1.00 74.31 90 ALA A O 1
ATOM 678 N N . LEU A 1 91 ? 12.210 23.364 -6.674 1.00 68.69 91 LEU A N 1
ATOM 679 C CA . LEU A 1 91 ? 10.843 23.366 -7.209 1.00 68.69 91 LEU A CA 1
ATOM 680 C C . LEU A 1 91 ? 10.751 24.092 -8.555 1.00 68.69 91 LEU A C 1
ATOM 682 O O . LEU A 1 91 ? 10.103 23.591 -9.481 1.00 68.69 91 LEU A O 1
ATOM 686 N N . HIS A 1 92 ? 11.422 25.237 -8.706 1.00 72.44 92 HIS A N 1
ATOM 687 C CA . HIS A 1 92 ? 11.483 25.940 -9.987 1.00 72.44 92 HIS A CA 1
ATOM 688 C C . HIS A 1 92 ? 12.182 25.101 -11.061 1.00 72.44 92 HIS A C 1
ATOM 690 O O . HIS A 1 92 ? 11.693 25.033 -12.193 1.00 72.44 92 HIS A O 1
ATOM 696 N N . GLN A 1 93 ? 13.273 24.410 -10.724 1.00 69.19 93 GLN A N 1
ATOM 697 C CA . GLN A 1 93 ? 13.960 23.515 -11.655 1.00 69.19 93 GLN A CA 1
ATOM 698 C C . GLN A 1 93 ? 13.069 22.334 -12.071 1.00 69.19 93 GLN A C 1
ATOM 700 O O . GLN A 1 93 ? 12.947 22.048 -13.263 1.00 69.19 93 GLN A O 1
ATOM 705 N N . ALA A 1 94 ? 12.369 21.700 -11.126 1.00 62.19 94 ALA A N 1
ATOM 706 C CA . ALA A 1 94 ? 11.431 20.613 -11.410 1.00 62.19 94 ALA A CA 1
ATOM 707 C C . ALA A 1 94 ? 10.232 21.062 -12.272 1.00 62.19 94 ALA A C 1
ATOM 709 O O . ALA A 1 94 ? 9.761 20.322 -13.138 1.00 62.19 94 ALA A O 1
ATOM 710 N N . ARG A 1 95 ? 9.743 22.297 -12.091 1.00 67.88 95 ARG A N 1
ATOM 711 C CA . ARG A 1 95 ? 8.698 22.876 -12.956 1.00 67.88 95 ARG A CA 1
ATOM 712 C C . ARG A 1 95 ? 9.195 23.095 -14.388 1.00 67.88 95 ARG A C 1
ATOM 714 O O . ARG A 1 95 ? 8.459 22.790 -15.329 1.00 67.88 95 ARG A O 1
ATOM 721 N N . ARG A 1 96 ? 10.437 23.565 -14.569 1.00 68.69 96 ARG A N 1
ATOM 722 C CA . ARG A 1 96 ? 11.049 23.741 -15.901 1.00 68.69 96 ARG A CA 1
ATOM 723 C C . ARG A 1 96 ? 11.186 22.408 -16.640 1.00 68.69 96 ARG A C 1
ATOM 725 O O . ARG A 1 96 ? 10.771 22.317 -17.792 1.00 68.69 96 ARG A O 1
ATOM 732 N N . THR A 1 97 ? 11.664 21.354 -15.976 1.00 74.00 97 THR A N 1
ATOM 733 C CA . THR A 1 97 ? 11.840 20.034 -16.612 1.00 74.00 97 THR A CA 1
ATOM 734 C C . THR A 1 97 ? 10.517 19.400 -17.044 1.00 74.00 97 THR A C 1
ATOM 736 O O . THR A 1 97 ? 10.440 18.796 -18.115 1.00 74.00 97 THR A O 1
ATOM 739 N N . LEU A 1 98 ? 9.444 19.577 -16.266 1.00 60.12 98 LEU A N 1
ATOM 740 C CA . LEU A 1 98 ? 8.106 19.119 -16.650 1.00 60.12 98 LEU A CA 1
ATOM 741 C C . LEU A 1 98 ? 7.545 19.887 -17.853 1.00 60.12 98 LEU A C 1
ATOM 743 O O . LEU A 1 98 ? 6.902 19.281 -18.715 1.00 60.12 98 LEU A O 1
ATOM 747 N N . ARG A 1 99 ? 7.793 21.201 -17.931 1.00 70.38 99 ARG A N 1
ATOM 748 C CA . ARG A 1 99 ? 7.393 22.029 -19.077 1.00 70.38 99 ARG A CA 1
ATOM 749 C C . ARG A 1 99 ? 8.132 21.594 -20.345 1.00 70.38 99 ARG A C 1
ATOM 751 O O . ARG A 1 99 ? 7.478 21.323 -21.350 1.00 70.38 99 ARG A O 1
ATOM 758 N N . ASP A 1 100 ? 9.444 21.387 -20.256 1.00 68.62 100 ASP A N 1
ATOM 759 C CA . ASP A 1 100 ? 10.273 20.874 -21.355 1.00 68.62 100 ASP A CA 1
ATOM 760 C C . ASP A 1 100 ? 9.818 19.489 -21.831 1.00 68.62 100 ASP A C 1
ATOM 762 O O . ASP A 1 100 ? 9.710 19.240 -23.034 1.00 68.62 100 ASP A O 1
ATOM 766 N N . ALA A 1 101 ? 9.505 18.575 -20.908 1.00 68.50 101 ALA A N 1
ATOM 767 C CA . ALA A 1 101 ? 9.017 17.241 -21.251 1.00 68.50 101 ALA A CA 1
ATOM 768 C C . ALA A 1 101 ? 7.673 17.294 -21.998 1.00 68.50 101 ALA A C 1
ATOM 770 O O . ALA A 1 101 ? 7.502 16.618 -23.017 1.00 68.50 101 ALA A O 1
ATOM 771 N N . ARG A 1 102 ? 6.736 18.137 -21.543 1.00 73.38 102 ARG A N 1
ATOM 772 C CA . ARG A 1 102 ? 5.448 18.355 -22.222 1.00 73.38 102 ARG A CA 1
ATOM 773 C C . ARG A 1 102 ? 5.632 19.001 -23.591 1.00 73.38 102 ARG A C 1
ATOM 775 O O . ARG A 1 102 ? 4.995 18.574 -24.550 1.00 73.38 102 ARG A O 1
ATOM 782 N N . GLN A 1 103 ? 6.543 19.962 -23.714 1.00 72.12 103 GLN A N 1
ATOM 783 C CA . GLN A 1 103 ? 6.843 20.609 -24.987 1.00 72.12 103 GLN A CA 1
ATOM 784 C C . GLN A 1 103 ? 7.497 19.642 -25.982 1.00 72.12 103 GLN A C 1
ATOM 786 O O . GLN A 1 103 ? 7.155 19.650 -27.162 1.00 72.12 103 GLN A O 1
ATOM 791 N N . ARG A 1 104 ? 8.355 18.723 -25.521 1.00 76.81 104 ARG A N 1
ATOM 792 C CA . ARG A 1 104 ? 8.893 17.634 -26.355 1.00 76.81 104 ARG A CA 1
ATOM 793 C C . ARG A 1 104 ? 7.798 16.681 -26.826 1.00 76.81 104 ARG A C 1
ATOM 795 O O . ARG A 1 104 ? 7.767 16.338 -28.005 1.00 76.81 104 ARG A O 1
ATOM 802 N N . GLN A 1 105 ? 6.874 16.287 -25.949 1.00 71.19 105 GLN A N 1
ATOM 803 C CA . GLN A 1 105 ? 5.723 15.461 -26.338 1.00 71.19 105 GLN A CA 1
ATOM 804 C C . GLN A 1 105 ? 4.831 16.174 -27.362 1.00 71.19 105 GLN A C 1
ATOM 806 O O . GLN A 1 105 ? 4.424 15.572 -28.359 1.00 71.19 105 GLN A O 1
ATOM 811 N N . HIS A 1 106 ? 4.584 17.469 -27.158 1.00 78.56 106 HIS A N 1
ATOM 812 C CA . HIS A 1 106 ? 3.863 18.312 -28.104 1.00 78.56 106 HIS A CA 1
ATOM 813 C C . HIS A 1 106 ? 4.584 18.389 -29.460 1.00 78.56 106 HIS A C 1
ATOM 815 O O . HIS A 1 106 ? 3.971 18.132 -30.494 1.00 78.56 106 HIS A O 1
ATOM 821 N N . ASN A 1 107 ? 5.900 18.617 -29.475 1.00 73.38 107 ASN A N 1
ATOM 822 C CA . ASN A 1 107 ? 6.703 18.645 -30.700 1.00 73.38 107 ASN A CA 1
ATOM 823 C C . ASN A 1 107 ? 6.708 17.295 -31.432 1.00 73.38 107 ASN A C 1
ATOM 825 O O . ASN A 1 107 ? 6.614 17.270 -32.655 1.00 73.38 107 ASN A O 1
ATOM 829 N N . VAL A 1 108 ? 6.748 16.161 -30.723 1.00 75.94 108 VAL A N 1
ATOM 830 C CA . VAL A 1 108 ? 6.611 14.826 -31.340 1.00 75.94 108 VAL A CA 1
ATOM 831 C C . VAL A 1 108 ? 5.234 14.661 -31.990 1.00 75.94 108 VAL A C 1
ATOM 833 O O . VAL A 1 108 ? 5.132 14.121 -33.095 1.00 75.94 108 VAL A O 1
ATOM 836 N N . LYS A 1 109 ? 4.173 15.148 -31.337 1.00 75.88 109 LYS A N 1
ATOM 837 C CA . LYS A 1 109 ? 2.808 15.127 -31.877 1.00 75.88 109 LYS A CA 1
ATOM 838 C C . LYS A 1 109 ? 2.683 16.004 -33.129 1.00 75.88 109 LYS A C 1
ATOM 840 O O . LYS A 1 109 ? 2.138 15.534 -34.125 1.00 75.88 109 LYS A O 1
ATOM 845 N N . MET A 1 110 ? 3.240 17.216 -33.112 1.00 68.81 110 MET A N 1
ATOM 846 C CA . MET A 1 110 ? 3.241 18.133 -34.258 1.00 68.81 110 MET A CA 1
ATOM 847 C C . MET A 1 110 ? 4.112 17.614 -35.409 1.00 68.81 110 MET A C 1
ATOM 849 O O . MET A 1 110 ? 3.659 17.583 -36.549 1.00 68.81 110 MET A O 1
ATOM 853 N N . ASN A 1 111 ? 5.315 17.094 -35.145 1.00 68.56 111 ASN A N 1
ATOM 854 C CA . ASN A 1 111 ? 6.172 16.497 -36.178 1.00 68.56 111 ASN A CA 1
ATOM 855 C C . ASN A 1 111 ? 5.499 15.298 -36.861 1.00 68.56 111 ASN A C 1
ATOM 857 O O . ASN A 1 111 ? 5.637 15.122 -38.069 1.00 68.56 111 ASN A O 1
ATOM 861 N N . ARG A 1 112 ? 4.705 14.501 -36.134 1.00 66.62 112 ARG A N 1
ATOM 862 C CA . ARG A 1 112 ? 3.872 13.446 -36.742 1.00 66.62 112 ARG A CA 1
ATOM 863 C C . ARG A 1 112 ? 2.774 13.994 -37.659 1.00 66.62 112 ARG A C 1
ATOM 865 O O . ARG A 1 112 ? 2.343 13.273 -38.556 1.00 66.62 112 ARG A O 1
ATOM 872 N N . GLN A 1 113 ? 2.302 15.219 -37.432 1.00 61.06 113 GLN A N 1
ATOM 873 C CA . GLN A 1 113 ? 1.317 15.884 -38.288 1.00 61.06 113 GLN A CA 1
ATOM 874 C C . GLN A 1 113 ? 1.976 16.517 -39.523 1.00 61.06 113 GLN A C 1
ATOM 876 O O . GLN A 1 113 ? 1.459 16.331 -40.622 1.00 61.06 113 GLN A O 1
ATOM 881 N N . TYR A 1 114 ? 3.135 17.170 -39.372 1.00 54.59 114 TYR A N 1
ATOM 882 C CA . TYR A 1 114 ? 3.850 17.825 -40.477 1.00 54.59 114 TYR A CA 1
ATOM 883 C C . TYR A 1 114 ? 4.612 16.852 -41.387 1.00 54.59 114 TYR A C 1
ATOM 885 O O . TYR A 1 114 ? 4.582 17.007 -42.603 1.00 54.59 114 TYR A O 1
ATOM 893 N N . PHE A 1 115 ? 5.223 15.793 -40.843 1.00 52.03 115 PHE A N 1
ATOM 894 C CA . PHE A 1 115 ? 5.852 14.727 -41.635 1.00 52.03 115 PHE A CA 1
ATOM 895 C C . PHE A 1 115 ? 4.881 13.591 -41.972 1.00 52.03 115 PHE A C 1
ATOM 897 O O . PHE A 1 115 ? 5.305 12.444 -42.155 1.00 52.03 115 PHE A O 1
ATOM 904 N N . ARG A 1 116 ? 3.576 13.878 -42.106 1.00 47.31 116 ARG A N 1
ATOM 905 C CA . ARG A 1 116 ? 2.687 12.979 -42.851 1.00 47.31 116 ARG A CA 1
ATOM 906 C C . ARG A 1 116 ? 3.200 12.926 -44.286 1.00 47.31 116 ARG A C 1
ATOM 908 O O . ARG A 1 116 ? 2.824 13.727 -45.130 1.00 47.31 116 ARG A O 1
ATOM 915 N N . SER A 1 117 ? 4.108 11.985 -44.537 1.00 46.97 117 SER A N 1
ATOM 916 C CA . SER A 1 117 ? 4.595 11.652 -45.863 1.00 46.97 117 SER A CA 1
ATOM 917 C C . SER A 1 117 ? 3.356 11.329 -46.687 1.00 46.97 117 SER A C 1
ATOM 919 O O . SER A 1 117 ? 2.710 10.304 -46.462 1.00 46.97 117 SER A O 1
ATOM 921 N N . SER A 1 118 ? 2.995 12.254 -47.578 1.00 52.16 118 SER A N 1
ATOM 922 C CA . SER A 1 118 ? 2.004 12.059 -48.628 1.00 52.16 118 SER A CA 1
ATOM 923 C C . SER A 1 118 ? 2.574 11.016 -49.587 1.00 52.16 118 SER A C 1
ATOM 925 O O . SER A 1 118 ? 3.102 11.320 -50.652 1.00 52.16 118 SER A O 1
ATOM 927 N N . ARG A 1 119 ? 2.619 9.764 -49.129 1.00 47.97 119 ARG A N 1
ATOM 928 C CA . ARG A 1 119 ? 2.938 8.615 -49.963 1.00 47.97 119 ARG A CA 1
ATOM 929 C C . ARG A 1 119 ? 1.644 8.285 -50.679 1.00 47.97 119 ARG A C 1
ATOM 931 O O . ARG A 1 119 ? 0.608 8.157 -50.025 1.00 47.97 119 ARG A O 1
ATOM 938 N N . GLY A 1 120 ? 1.723 8.196 -52.004 1.00 60.16 120 GLY A N 1
ATOM 939 C CA . GLY A 1 120 ? 0.635 7.738 -52.860 1.00 60.16 120 GLY A CA 1
ATOM 940 C C . GLY A 1 120 ? 0.090 6.366 -52.436 1.00 60.16 120 GLY A C 1
ATOM 941 O O . GLY A 1 120 ? 0.523 5.819 -51.417 1.00 60.16 120 GLY A O 1
ATOM 942 N N . PRO A 1 121 ? -0.867 5.806 -53.197 1.00 57.38 121 PRO A N 1
ATOM 943 C CA . PRO A 1 121 ? -1.549 4.564 -52.849 1.00 57.38 121 PRO A CA 1
ATOM 944 C C . PRO A 1 121 ? -0.533 3.505 -52.430 1.00 57.38 121 PRO A C 1
ATOM 946 O O . PRO A 1 121 ? 0.307 3.064 -53.211 1.00 57.38 121 PRO A O 1
ATOM 949 N N . ARG A 1 122 ? -0.534 3.199 -51.136 1.00 63.56 122 ARG A N 1
ATOM 950 C CA . ARG A 1 122 ? 0.427 2.287 -50.530 1.00 63.56 122 ARG A CA 1
ATOM 951 C C . ARG A 1 122 ? 0.004 0.886 -50.957 1.00 63.56 122 ARG A C 1
ATOM 953 O O . ARG A 1 122 ? -1.160 0.539 -50.783 1.00 63.56 122 ARG A O 1
ATOM 960 N N . ASP A 1 123 ? 0.926 0.143 -51.557 1.00 67.56 123 ASP A N 1
ATOM 961 C CA . ASP A 1 123 ? 0.647 -1.205 -52.042 1.00 67.56 123 ASP A CA 1
ATOM 962 C C . ASP A 1 123 ? 0.371 -2.141 -50.858 1.00 67.56 123 ASP A C 1
ATOM 964 O O . ASP A 1 123 ? 1.250 -2.461 -50.056 1.00 67.56 123 ASP A O 1
ATOM 968 N N . ASP A 1 124 ? -0.893 -2.532 -50.743 1.00 70.06 124 ASP A N 1
ATOM 969 C CA . ASP A 1 124 ? -1.432 -3.358 -49.670 1.00 70.06 124 ASP A CA 1
ATOM 970 C C . ASP A 1 124 ? -1.447 -4.850 -50.057 1.00 70.06 124 ASP A C 1
ATOM 972 O O . ASP A 1 124 ? -1.907 -5.700 -49.293 1.00 70.06 124 ASP A O 1
ATOM 976 N N . SER A 1 125 ? -0.904 -5.205 -51.227 1.00 73.25 125 SER A N 1
ATOM 977 C CA . SER A 1 125 ? -0.932 -6.572 -51.764 1.00 73.25 125 SER A CA 1
ATOM 978 C C . SER A 1 125 ? -0.244 -7.590 -50.847 1.00 73.25 125 SER A C 1
ATOM 980 O O . SER A 1 125 ? -0.675 -8.739 -50.747 1.00 73.25 125 SER A O 1
ATOM 982 N N . GLN A 1 126 ? 0.802 -7.176 -50.123 1.00 77.94 126 GLN A N 1
ATOM 983 C CA . GLN A 1 126 ? 1.530 -8.050 -49.195 1.00 77.94 126 GLN A CA 1
ATOM 984 C C . GLN A 1 126 ? 1.056 -7.978 -47.742 1.00 77.94 126 GLN A C 1
ATOM 986 O O . GLN A 1 126 ? 1.482 -8.799 -46.925 1.00 77.94 126 GLN A O 1
ATOM 991 N N . MET A 1 127 ? 0.184 -7.032 -47.390 1.00 76.31 127 MET A 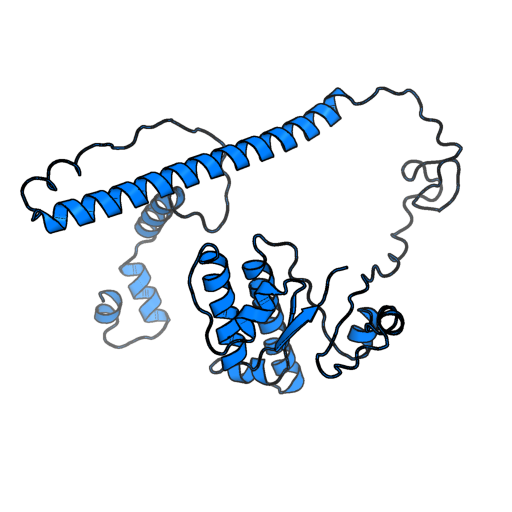N 1
ATOM 992 C CA . MET A 1 127 ? -0.218 -6.871 -45.998 1.00 76.31 127 MET A CA 1
ATOM 993 C C . MET A 1 127 ? -1.346 -7.831 -45.628 1.00 76.31 127 MET A C 1
ATOM 995 O O . MET A 1 127 ? -2.300 -8.028 -46.382 1.00 76.31 127 MET A O 1
ATOM 999 N N . THR A 1 128 ? -1.236 -8.428 -44.448 1.00 83.00 128 THR A N 1
ATOM 1000 C CA . THR A 1 128 ? -2.257 -9.297 -43.864 1.00 83.00 128 THR A CA 1
ATOM 1001 C C . THR A 1 128 ? -3.327 -8.452 -43.179 1.00 83.00 128 THR A C 1
ATOM 1003 O O . THR A 1 128 ? -3.030 -7.646 -42.297 1.00 83.00 128 THR A O 1
ATOM 1006 N N . CYS A 1 129 ? -4.586 -8.637 -43.561 1.00 78.88 129 CYS A N 1
ATOM 1007 C CA . CYS A 1 129 ? -5.711 -7.967 -42.930 1.00 78.88 129 CYS A CA 1
ATOM 1008 C C . CYS A 1 129 ? -5.876 -8.445 -41.483 1.00 78.88 129 CYS A C 1
ATOM 1010 O O . CYS A 1 129 ? -6.077 -9.631 -41.237 1.00 78.88 129 CYS A O 1
ATOM 1012 N N . LEU A 1 130 ? -5.857 -7.522 -40.522 1.00 78.88 130 LEU A N 1
ATOM 1013 C CA . LEU A 1 130 ? -5.977 -7.840 -39.094 1.00 78.88 130 LEU A CA 1
ATOM 1014 C C . LEU A 1 130 ? -7.384 -8.314 -38.679 1.00 78.88 130 LEU A C 1
ATOM 1016 O O . LEU A 1 130 ? -7.542 -8.840 -37.585 1.00 78.88 130 LEU A O 1
ATOM 1020 N N . ALA A 1 131 ? -8.405 -8.136 -39.528 1.00 74.38 131 ALA A N 1
ATOM 1021 C CA . ALA A 1 131 ? -9.761 -8.608 -39.240 1.00 74.38 131 ALA A CA 1
ATOM 1022 C C . ALA A 1 131 ? -9.955 -10.075 -39.650 1.00 74.38 131 ALA A C 1
ATOM 1024 O O . ALA A 1 131 ? -10.461 -10.873 -38.868 1.00 74.38 131 ALA A O 1
ATOM 1025 N N . CYS A 1 132 ? -9.528 -10.448 -40.862 1.00 80.50 132 CYS A N 1
ATOM 1026 C CA . CYS A 1 132 ? -9.776 -11.783 -41.423 1.00 80.50 132 CYS A CA 1
ATOM 1027 C C . CYS A 1 132 ? -8.518 -12.647 -41.606 1.00 80.50 132 CYS A C 1
ATOM 1029 O O . CYS A 1 132 ? -8.621 -13.810 -41.989 1.00 80.50 132 CYS A O 1
ATOM 1031 N N . GLY A 1 133 ? -7.324 -12.093 -41.380 1.00 78.31 133 GLY A N 1
ATOM 1032 C CA . GLY A 1 133 ? -6.042 -12.787 -41.525 1.00 78.31 133 GLY A CA 1
ATOM 1033 C C . GLY A 1 133 ? -5.602 -13.063 -42.969 1.00 78.31 133 GLY A C 1
ATOM 1034 O O . GLY A 1 133 ? -4.580 -13.713 -43.168 1.00 78.31 133 GLY A O 1
ATOM 1035 N N . LYS A 1 134 ? -6.336 -12.595 -43.990 1.00 82.06 134 LYS A N 1
ATOM 1036 C CA . LYS A 1 134 ? -5.981 -12.794 -45.410 1.00 82.06 134 LYS A CA 1
ATOM 1037 C C . LYS A 1 134 ? -5.100 -11.657 -45.930 1.00 82.06 134 LYS A C 1
ATOM 1039 O O . LYS A 1 134 ? -5.286 -10.506 -45.543 1.00 82.06 134 LYS A O 1
ATOM 1044 N N . LYS A 1 135 ? -4.152 -11.974 -46.817 1.00 86.25 135 LYS A N 1
ATOM 1045 C CA . LYS A 1 135 ? -3.286 -10.979 -47.473 1.00 86.25 135 LYS A CA 1
ATOM 1046 C C . LYS A 1 135 ? -4.035 -10.214 -48.571 1.00 86.25 135 LYS A C 1
ATOM 1048 O O . LYS A 1 135 ? -4.978 -10.749 -49.152 1.00 86.25 135 LYS A O 1
ATOM 1053 N N . GLY A 1 136 ? -3.606 -8.985 -48.846 1.00 84.25 136 GLY A N 1
ATOM 1054 C CA . GLY A 1 136 ? -4.027 -8.213 -50.019 1.00 84.25 136 GLY A CA 1
ATOM 1055 C C . GLY A 1 136 ? -5.056 -7.110 -49.770 1.00 84.25 136 GLY A C 1
ATOM 1056 O O . GLY A 1 136 ? -5.554 -6.529 -50.727 1.00 84.25 136 GLY A O 1
ATOM 1057 N N . HIS A 1 137 ? -5.412 -6.826 -48.514 1.00 81.69 137 HIS A N 1
ATOM 1058 C CA . HIS A 1 137 ? -6.285 -5.702 -48.165 1.00 81.69 137 HIS A CA 1
ATOM 1059 C C . HIS A 1 137 ? -6.110 -5.277 -46.702 1.00 81.69 137 HIS A C 1
ATOM 1061 O O . HIS A 1 137 ? -5.628 -6.033 -45.856 1.00 81.69 137 HIS A O 1
ATOM 1067 N N . ARG A 1 138 ? -6.556 -4.060 -46.382 1.00 82.69 138 ARG A N 1
ATOM 1068 C CA . ARG A 1 138 ? -6.610 -3.540 -45.009 1.00 82.69 138 ARG A CA 1
ATOM 1069 C C . ARG A 1 138 ? -7.912 -3.889 -44.314 1.00 82.69 138 ARG A C 1
ATOM 1071 O O . ARG A 1 138 ? -8.938 -4.078 -44.954 1.00 82.69 138 ARG A O 1
ATOM 1078 N N . MET A 1 139 ? -7.885 -3.831 -42.985 1.00 76.94 139 MET A N 1
ATOM 1079 C CA . MET A 1 139 ? -9.065 -3.976 -42.126 1.00 76.94 139 MET A CA 1
ATOM 1080 C C . MET A 1 139 ? -10.232 -3.066 -42.548 1.00 76.94 139 MET A C 1
ATOM 1082 O O . MET A 1 139 ? -11.377 -3.500 -42.520 1.00 76.94 139 MET A O 1
ATOM 1086 N N . SER A 1 140 ? -9.946 -1.846 -43.012 1.00 72.50 140 SER A N 1
ATOM 1087 C CA . SER A 1 140 ? -10.955 -0.891 -43.491 1.00 72.50 140 SER A CA 1
ATOM 1088 C C . SER A 1 140 ? -11.615 -1.274 -44.821 1.00 72.50 140 SER A C 1
ATOM 1090 O O . SER A 1 140 ? -12.706 -0.802 -45.107 1.00 72.50 140 SER A O 1
ATOM 1092 N N . ALA A 1 141 ? -10.961 -2.106 -45.634 1.00 73.75 141 ALA A N 1
ATOM 1093 C CA . ALA A 1 141 ? -11.444 -2.574 -46.934 1.00 73.75 141 ALA A CA 1
ATOM 1094 C C . ALA A 1 141 ? -11.742 -4.085 -46.907 1.00 73.75 141 ALA A C 1
ATOM 1096 O O . ALA A 1 141 ? -11.645 -4.767 -47.926 1.00 73.75 141 ALA A O 1
ATOM 1097 N N . CYS A 1 142 ? -12.037 -4.636 -45.724 1.00 77.62 142 CYS A N 1
ATOM 1098 C CA . CYS A 1 142 ? -12.271 -6.064 -45.575 1.00 77.62 142 CYS A CA 1
ATOM 1099 C C . CYS A 1 142 ? -13.630 -6.468 -46.169 1.00 77.62 142 CYS A C 1
ATOM 1101 O O . CYS A 1 142 ? -14.659 -5.978 -45.702 1.00 77.62 142 CYS A O 1
ATOM 1103 N N . PRO A 1 143 ? -13.671 -7.404 -47.137 1.00 77.12 143 PRO A N 1
ATOM 1104 C CA . PRO A 1 143 ? -14.920 -7.830 -47.772 1.00 77.12 143 PRO A CA 1
ATOM 1105 C C . PRO A 1 143 ? -15.833 -8.625 -46.829 1.00 77.12 143 PRO A C 1
ATOM 1107 O O . PRO A 1 143 ? -16.996 -8.843 -47.143 1.00 77.12 143 PRO A O 1
ATOM 1110 N N . GLN A 1 144 ? -15.321 -9.066 -45.675 1.00 69.94 144 GLN A N 1
ATOM 1111 C CA . GLN A 1 144 ? -16.100 -9.779 -44.658 1.00 69.94 144 GLN A CA 1
ATOM 1112 C C . GLN A 1 144 ? -16.803 -8.831 -43.667 1.00 69.94 144 GLN A C 1
ATOM 1114 O O . GLN A 1 144 ? -17.430 -9.306 -42.724 1.00 69.94 144 GLN A O 1
ATOM 1119 N N . GLY A 1 145 ? -16.711 -7.507 -43.872 1.00 58.41 145 GLY A N 1
ATOM 1120 C CA . GLY A 1 145 ? -17.138 -6.514 -42.885 1.00 58.41 145 GLY A CA 1
ATOM 1121 C C . GLY A 1 145 ? -16.280 -6.589 -41.619 1.00 58.41 145 GLY A C 1
ATOM 1122 O O . GLY A 1 145 ? -15.447 -7.484 -41.467 1.00 58.41 145 GLY A O 1
ATOM 1123 N N . ALA A 1 146 ? -16.435 -5.634 -40.701 1.00 53.78 146 ALA A N 1
ATOM 1124 C CA . ALA A 1 146 ? -15.817 -5.738 -39.383 1.00 53.78 146 ALA A CA 1
ATOM 1125 C C . ALA A 1 146 ? -16.437 -6.940 -38.649 1.00 53.78 146 ALA A C 1
ATOM 1127 O O . ALA A 1 146 ? -17.477 -6.811 -38.007 1.00 53.78 146 ALA A O 1
ATOM 1128 N N . ALA A 1 147 ? -15.840 -8.124 -38.799 1.00 51.53 147 ALA A N 1
ATOM 1129 C CA . ALA A 1 147 ? -16.241 -9.294 -38.036 1.00 51.53 147 ALA A CA 1
ATOM 1130 C C . ALA A 1 147 ? -16.163 -8.938 -36.540 1.00 51.53 147 ALA A C 1
ATOM 1132 O O . ALA A 1 147 ? -15.200 -8.272 -36.134 1.00 51.53 147 ALA A O 1
ATOM 1133 N N . PRO A 1 148 ? -17.164 -9.328 -35.727 1.00 49.91 148 PRO A N 1
ATOM 1134 C CA . PRO A 1 148 ? -17.152 -9.045 -34.300 1.00 49.91 148 PRO A CA 1
ATOM 1135 C C . PRO A 1 148 ? -15.845 -9.577 -33.731 1.00 49.91 148 PRO A C 1
ATOM 1137 O O . PRO A 1 148 ? -15.433 -10.678 -34.101 1.00 49.91 148 PRO A O 1
ATOM 1140 N N . ASN A 1 149 ? -15.192 -8.745 -32.909 1.00 50.03 149 ASN A N 1
ATOM 1141 C CA . ASN A 1 149 ? -13.916 -9.017 -32.254 1.00 50.03 149 ASN A CA 1
ATOM 1142 C C . ASN A 1 149 ? -13.726 -10.522 -32.074 1.00 50.03 149 ASN A C 1
ATOM 1144 O O . ASN A 1 149 ? -14.423 -11.135 -31.261 1.00 50.03 149 ASN A O 1
ATOM 1148 N N . LYS A 1 150 ? -12.786 -11.109 -32.829 1.00 46.03 150 LYS A N 1
ATOM 1149 C CA . LYS A 1 150 ? -12.214 -12.406 -32.459 1.00 46.03 150 LYS A CA 1
ATOM 1150 C C . LYS A 1 150 ? -11.961 -12.316 -30.949 1.00 46.03 150 LYS A C 1
ATOM 1152 O O . LYS A 1 150 ? -11.395 -11.292 -30.544 1.00 46.03 150 LYS A O 1
ATOM 1157 N N . PRO A 1 151 ? -12.436 -13.265 -30.120 1.00 43.03 151 PRO A N 1
ATOM 1158 C CA . PRO A 1 151 ? -12.169 -13.206 -28.691 1.00 43.03 151 PRO A CA 1
ATOM 1159 C C . PRO A 1 151 ? -10.666 -13.008 -28.562 1.00 43.03 151 PRO A C 1
ATOM 1161 O O . PRO A 1 151 ? -9.907 -13.788 -29.137 1.00 43.03 151 PRO A O 1
ATOM 1164 N N . ARG A 1 152 ? -10.262 -11.879 -27.964 1.00 46.19 152 ARG A N 1
ATOM 1165 C CA . ARG A 1 152 ? -8.847 -11.569 -27.776 1.00 46.19 152 ARG A CA 1
ATOM 1166 C C . ARG A 1 152 ? -8.258 -12.806 -27.118 1.00 46.19 152 ARG A C 1
ATOM 1168 O O . ARG A 1 152 ? -8.781 -13.232 -26.084 1.00 46.19 152 ARG A O 1
ATOM 1175 N N . ASP A 1 153 ? -7.258 -13.413 -27.754 1.00 45.81 153 ASP A N 1
ATOM 1176 C CA . ASP A 1 153 ? -6.461 -14.432 -27.088 1.00 45.81 153 ASP A CA 1
ATOM 1177 C C . ASP A 1 153 ? -6.092 -13.842 -25.729 1.00 45.81 153 ASP A C 1
ATOM 1179 O O . ASP A 1 153 ? -5.695 -12.679 -25.661 1.00 45.81 153 ASP A O 1
ATOM 1183 N N . LYS A 1 154 ? -6.386 -14.575 -24.649 1.00 43.28 154 LYS A N 1
ATOM 1184 C CA . LYS A 1 154 ? -6.241 -14.081 -23.278 1.00 43.28 154 LYS A CA 1
ATOM 1185 C C . LYS A 1 154 ? -4.815 -13.558 -23.117 1.00 43.28 154 LYS A C 1
ATOM 1187 O O . LYS A 1 154 ? -3.885 -14.350 -23.007 1.00 43.28 154 LYS A O 1
ATOM 1192 N N . GLU A 1 155 ? -4.647 -12.241 -23.146 1.00 45.44 155 GLU A N 1
ATOM 1193 C CA . GLU A 1 155 ? -3.366 -11.593 -22.909 1.00 45.44 155 GLU A CA 1
ATOM 1194 C C . GLU A 1 155 ? -3.025 -11.845 -21.436 1.00 45.44 155 GLU A C 1
ATOM 1196 O O . GLU A 1 155 ? -3.553 -11.198 -20.536 1.00 45.44 155 GLU A O 1
ATOM 1201 N N . SER A 1 156 ? -2.216 -12.871 -21.172 1.00 44.94 156 SER A N 1
ATOM 1202 C CA . SER A 1 156 ? -1.679 -13.161 -19.846 1.00 44.94 156 SER A CA 1
ATOM 1203 C C . SER A 1 156 ? -0.201 -12.802 -19.835 1.00 44.94 156 SER A C 1
ATOM 1205 O O . SER A 1 156 ? 0.593 -13.458 -20.510 1.00 44.94 156 SER A O 1
ATOM 1207 N N . ALA A 1 157 ? 0.169 -11.778 -19.071 1.00 39.69 157 ALA A N 1
ATOM 1208 C CA . ALA A 1 157 ? 1.567 -11.498 -18.781 1.00 39.69 157 ALA A CA 1
ATOM 1209 C C . ALA A 1 157 ? 2.091 -12.548 -17.781 1.00 39.69 157 ALA A C 1
ATOM 1211 O O . ALA A 1 157 ? 1.459 -12.746 -16.739 1.00 39.69 157 ALA A O 1
ATOM 1212 N N . PRO A 1 158 ? 3.198 -13.253 -18.072 1.00 41.66 158 PRO A N 1
ATOM 1213 C CA . PRO A 1 158 ? 3.847 -14.096 -17.079 1.00 41.66 158 PRO A CA 1
ATOM 1214 C C . PRO A 1 158 ? 4.480 -13.199 -16.007 1.00 41.66 158 PRO A C 1
ATOM 1216 O O . PRO A 1 158 ? 5.223 -12.279 -16.331 1.00 41.66 158 PRO A O 1
ATOM 1219 N N . PHE A 1 159 ? 4.197 -13.467 -14.734 1.00 46.22 159 PHE A N 1
ATOM 1220 C CA . PHE A 1 159 ? 4.939 -12.895 -13.612 1.00 46.22 159 PHE A CA 1
ATOM 1221 C C . PHE A 1 159 ? 5.518 -14.040 -12.779 1.00 46.22 159 PHE A C 1
ATOM 1223 O O . PHE A 1 159 ? 4.871 -15.069 -12.579 1.00 46.22 159 PHE A O 1
ATOM 1230 N N . VAL A 1 160 ? 6.767 -13.897 -12.341 1.00 41.31 160 VAL A N 1
ATOM 1231 C CA . VAL A 1 160 ? 7.482 -14.928 -11.578 1.00 41.31 160 VAL A CA 1
ATOM 1232 C C . VAL A 1 160 ? 7.360 -14.589 -10.097 1.00 41.31 160 VAL A C 1
ATOM 1234 O O . VAL A 1 160 ? 7.708 -13.490 -9.698 1.00 41.31 160 VAL A O 1
ATOM 1237 N N . CYS A 1 161 ? 6.859 -15.499 -9.261 1.00 32.94 161 CYS A N 1
ATOM 1238 C CA . CYS A 1 161 ? 6.809 -15.302 -7.809 1.00 32.94 161 CYS A CA 1
ATOM 1239 C C . CYS A 1 161 ? 7.843 -16.181 -7.118 1.00 32.94 161 CYS A C 1
ATOM 1241 O O . CYS A 1 161 ? 7.708 -17.402 -7.137 1.00 32.94 161 CYS A O 1
ATOM 1243 N N . PHE A 1 162 ? 8.793 -15.571 -6.417 1.00 37.03 162 PHE A N 1
ATOM 1244 C CA . PHE A 1 162 ? 9.638 -16.284 -5.468 1.00 37.03 162 PHE A CA 1
ATOM 1245 C C . PHE A 1 162 ? 9.023 -16.153 -4.072 1.00 37.03 162 PHE A C 1
ATOM 1247 O O . PHE A 1 162 ? 8.865 -15.054 -3.546 1.00 37.03 162 PHE A O 1
ATOM 1254 N N . ALA A 1 163 ? 8.616 -17.273 -3.477 1.00 35.28 163 ALA A N 1
ATOM 1255 C CA . ALA A 1 163 ? 8.389 -17.332 -2.039 1.00 35.28 163 ALA A CA 1
ATOM 1256 C C . ALA A 1 163 ? 9.745 -17.655 -1.406 1.00 35.28 163 ALA A C 1
ATOM 1258 O O . ALA A 1 163 ? 10.324 -18.699 -1.699 1.00 35.28 163 ALA A O 1
ATOM 1259 N N . GLY A 1 164 ? 10.290 -16.724 -0.626 1.00 37.62 164 GLY A N 1
ATOM 1260 C CA . GLY A 1 164 ? 11.573 -16.910 0.037 1.00 37.62 164 GLY A CA 1
ATOM 1261 C C . GLY A 1 164 ? 11.480 -18.028 1.064 1.00 37.62 164 GLY A C 1
ATOM 1262 O O . GLY A 1 164 ? 10.961 -17.793 2.143 1.00 37.62 164 GLY A O 1
ATOM 1263 N N . GLU A 1 165 ? 11.952 -19.221 0.698 1.00 39.00 165 GLU A N 1
ATOM 1264 C CA . GLU A 1 165 ? 12.357 -20.291 1.618 1.00 39.00 165 GLU A CA 1
ATOM 1265 C C . GLU A 1 165 ? 13.056 -21.437 0.858 1.00 39.00 165 GLU A C 1
ATOM 1267 O O . GLU A 1 165 ? 12.688 -22.594 0.969 1.00 39.00 165 GLU A O 1
ATOM 1272 N N . THR A 1 166 ? 14.089 -21.141 0.064 1.00 33.44 166 THR A N 1
ATOM 1273 C CA . THR A 1 166 ? 15.140 -22.133 -0.249 1.00 33.44 166 THR A CA 1
ATOM 1274 C C . THR A 1 166 ? 16.377 -21.425 -0.785 1.00 33.44 166 THR A C 1
ATOM 1276 O O . THR A 1 166 ? 16.567 -21.282 -1.992 1.00 33.44 166 THR A O 1
ATOM 1279 N N . GLU A 1 167 ? 17.259 -21.016 0.122 1.00 39.09 167 GLU A N 1
ATOM 1280 C CA . GLU A 1 167 ? 18.660 -20.761 -0.204 1.00 39.09 167 GLU A CA 1
ATOM 1281 C C . GLU A 1 167 ? 19.356 -22.101 -0.491 1.00 39.09 167 GLU A C 1
ATOM 1283 O O . GLU A 1 167 ? 19.924 -22.742 0.391 1.00 39.09 167 GLU A O 1
ATOM 1288 N N . LYS A 1 168 ? 19.294 -22.573 -1.740 1.00 33.34 168 LYS A N 1
ATOM 1289 C CA . LYS A 1 168 ? 20.267 -23.545 -2.258 1.00 33.34 168 LYS A CA 1
ATOM 1290 C C . LYS A 1 168 ? 20.803 -23.041 -3.590 1.00 33.34 168 LYS A C 1
ATOM 1292 O O . LYS A 1 168 ? 20.140 -23.105 -4.620 1.00 33.34 168 LYS A O 1
ATOM 1297 N N . ALA A 1 169 ? 22.030 -22.532 -3.522 1.00 33.84 169 ALA A N 1
ATOM 1298 C CA . ALA A 1 169 ? 22.790 -21.827 -4.551 1.00 33.84 169 ALA A CA 1
AT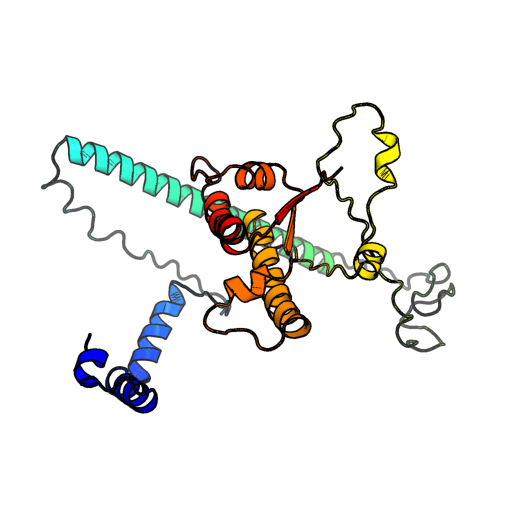OM 1299 C C . ALA A 1 169 ? 23.213 -22.686 -5.770 1.00 33.84 169 ALA A C 1
ATOM 1301 O O . ALA A 1 169 ? 24.361 -22.625 -6.194 1.00 33.84 169 ALA A O 1
ATOM 1302 N N . GLY A 1 170 ? 22.322 -23.509 -6.334 1.00 32.78 170 GLY A N 1
ATOM 1303 C CA . GLY A 1 170 ? 22.703 -24.481 -7.371 1.00 32.78 170 GLY A CA 1
ATOM 1304 C C . GLY A 1 170 ? 21.789 -24.616 -8.586 1.00 32.78 170 GLY A C 1
ATOM 1305 O O . GLY A 1 170 ? 22.118 -25.387 -9.476 1.00 32.78 170 GLY A O 1
ATOM 1306 N N . THR A 1 171 ? 20.650 -23.926 -8.663 1.00 32.94 171 THR A N 1
ATOM 1307 C CA . THR A 1 171 ? 19.682 -24.135 -9.762 1.00 32.94 171 THR A CA 1
ATOM 1308 C C . THR A 1 171 ? 19.031 -22.827 -10.209 1.00 32.94 171 THR A C 1
ATOM 1310 O O . THR A 1 171 ? 17.829 -22.629 -10.092 1.00 32.94 171 THR A O 1
ATOM 1313 N N . VAL A 1 172 ? 19.846 -21.919 -10.747 1.00 41.50 172 VAL A N 1
ATOM 1314 C CA . VAL A 1 172 ? 19.364 -20.654 -11.330 1.00 41.50 172 VAL A CA 1
ATOM 1315 C C . VAL A 1 172 ? 18.615 -20.898 -12.657 1.00 41.50 172 VAL A C 1
ATOM 1317 O O . VAL A 1 172 ? 17.637 -20.220 -12.940 1.00 41.50 172 VAL A O 1
ATOM 1320 N N . GLU A 1 173 ? 18.958 -21.943 -13.423 1.00 37.75 173 GLU A N 1
ATOM 1321 C CA . GLU A 1 173 ? 18.291 -22.240 -14.709 1.00 37.75 173 GLU A CA 1
ATOM 1322 C C . GLU A 1 173 ? 16.939 -22.969 -14.586 1.00 37.75 173 GLU A C 1
ATOM 1324 O O . GLU A 1 173 ? 16.101 -22.867 -15.480 1.00 37.75 173 GLU A O 1
ATOM 1329 N N . ALA A 1 174 ? 16.666 -23.668 -13.479 1.00 34.62 174 ALA A N 1
ATOM 1330 C CA . ALA A 1 174 ? 15.384 -24.362 -13.287 1.00 34.62 174 ALA A CA 1
ATOM 1331 C C . ALA A 1 174 ? 14.248 -23.419 -12.830 1.00 34.62 174 ALA A C 1
ATOM 1333 O O . ALA A 1 174 ? 13.070 -23.777 -12.885 1.00 34.62 174 ALA A O 1
ATOM 1334 N N . ALA A 1 175 ? 14.587 -22.203 -12.391 1.00 35.41 175 ALA A N 1
ATOM 1335 C CA . ALA A 1 175 ? 13.641 -21.231 -11.853 1.00 35.41 175 ALA A CA 1
ATOM 1336 C C . ALA A 1 175 ? 12.860 -20.455 -12.932 1.00 35.41 175 ALA A C 1
ATOM 1338 O O . ALA A 1 175 ? 11.740 -20.021 -12.665 1.00 35.41 175 ALA A O 1
ATOM 1339 N N . LEU A 1 176 ? 13.377 -20.353 -14.166 1.00 38.59 176 LEU A N 1
ATOM 1340 C CA . LEU A 1 176 ? 12.697 -19.653 -15.270 1.00 38.59 176 LEU A CA 1
ATOM 1341 C C . LEU A 1 176 ? 11.367 -20.310 -15.701 1.00 38.59 176 LEU A C 1
ATOM 1343 O O . LEU A 1 176 ? 10.569 -19.681 -16.391 1.00 38.59 176 LEU A O 1
ATOM 1347 N N . GLY A 1 177 ? 11.108 -21.558 -15.294 1.00 37.41 177 GLY A N 1
ATOM 1348 C CA . GLY A 1 177 ? 9.901 -22.312 -15.655 1.00 37.41 177 GLY A CA 1
ATOM 1349 C C . GLY A 1 177 ? 8.892 -22.541 -14.524 1.00 37.41 177 GLY A C 1
ATOM 1350 O O . GLY A 1 177 ? 7.903 -23.236 -14.746 1.00 37.41 177 GLY A O 1
ATOM 1351 N N . THR A 1 178 ? 9.125 -22.018 -13.314 1.00 42.44 178 THR A N 1
ATOM 1352 C CA . THR A 1 178 ? 8.347 -22.393 -12.107 1.00 42.44 178 THR A CA 1
ATOM 1353 C C . THR A 1 178 ? 7.535 -21.252 -11.488 1.00 42.44 178 THR A C 1
ATOM 1355 O O . THR A 1 178 ? 6.983 -21.397 -10.398 1.00 42.44 178 THR A O 1
ATOM 1358 N N . GLY A 1 179 ? 7.384 -20.127 -12.189 1.00 54.19 179 GLY A N 1
ATOM 1359 C CA . GLY A 1 179 ? 6.394 -19.112 -11.826 1.00 54.19 179 GLY A CA 1
ATOM 1360 C C . GLY A 1 179 ? 4.979 -19.594 -12.154 1.00 54.19 179 GLY A C 1
ATOM 1361 O O . GLY A 1 179 ? 4.724 -20.060 -13.261 1.00 54.19 179 GLY A O 1
ATOM 1362 N N . ILE A 1 180 ? 4.045 -19.483 -11.205 1.00 53.81 180 ILE A N 1
ATOM 1363 C CA . ILE A 1 180 ? 2.620 -19.741 -11.456 1.00 53.81 180 ILE A CA 1
ATOM 1364 C C . ILE A 1 180 ? 2.107 -18.627 -12.386 1.00 53.81 180 ILE A C 1
ATOM 1366 O O . ILE A 1 180 ? 2.023 -17.486 -11.934 1.00 53.81 180 ILE A O 1
ATOM 1370 N N . PRO A 1 181 ? 1.741 -18.904 -13.652 1.00 60.91 181 PRO A N 1
ATOM 1371 C CA . PRO A 1 181 ? 1.210 -17.868 -14.534 1.00 60.91 181 PRO A CA 1
ATOM 1372 C C . PRO A 1 181 ? -0.131 -17.345 -14.003 1.00 60.91 181 PRO A C 1
ATOM 1374 O O . PRO A 1 181 ? -0.846 -18.068 -13.304 1.00 60.91 181 PRO A O 1
ATOM 1377 N N . THR A 1 182 ? -0.522 -16.124 -14.386 1.00 60.66 182 THR A N 1
ATOM 1378 C CA . THR A 1 182 ? -1.790 -15.482 -13.975 1.00 60.66 182 THR A CA 1
ATOM 1379 C C . THR A 1 182 ? -2.985 -16.416 -14.122 1.00 60.66 182 THR A C 1
ATOM 1381 O O . THR A 1 182 ? -3.822 -16.513 -13.231 1.00 60.66 182 THR A O 1
ATOM 1384 N N . SER A 1 183 ? -3.030 -17.172 -15.220 1.00 62.16 183 SER A N 1
ATOM 1385 C CA . SER A 1 183 ? -4.069 -18.167 -15.481 1.00 62.16 183 SER A CA 1
ATOM 1386 C C . SER A 1 183 ? -4.119 -19.265 -14.416 1.00 62.16 183 SER A C 1
ATOM 1388 O O . SER A 1 183 ? -5.198 -19.615 -13.948 1.00 62.16 183 SER A O 1
ATOM 1390 N N . VAL A 1 184 ? -2.970 -19.785 -13.983 1.00 67.94 184 VAL A N 1
ATOM 1391 C CA . VAL A 1 184 ? -2.892 -20.807 -12.933 1.00 67.94 184 VAL A CA 1
ATOM 1392 C C . VAL A 1 184 ? -3.166 -20.196 -11.556 1.00 67.94 184 VAL A C 1
ATOM 1394 O O . VAL A 1 184 ? -3.823 -20.839 -10.744 1.00 67.94 184 VAL A O 1
ATOM 1397 N N . ALA A 1 185 ? -2.767 -18.947 -11.299 1.00 65.69 185 ALA A N 1
ATOM 1398 C CA . ALA A 1 185 ? -3.144 -18.239 -10.074 1.00 65.69 185 ALA A CA 1
ATOM 1399 C C . ALA A 1 185 ? -4.673 -18.096 -9.970 1.00 65.69 185 ALA A C 1
ATOM 1401 O O . ALA A 1 185 ? -5.255 -18.454 -8.947 1.00 65.69 185 ALA A O 1
ATOM 1402 N N . MET A 1 186 ? -5.332 -17.695 -11.060 1.00 60.38 186 MET A N 1
ATOM 1403 C CA . MET A 1 186 ? -6.794 -17.633 -11.145 1.00 60.38 186 MET A CA 1
ATOM 1404 C C . MET A 1 186 ? -7.443 -19.012 -10.954 1.00 60.38 186 MET A C 1
ATOM 1406 O O . MET A 1 186 ? -8.419 -19.127 -10.218 1.00 60.38 186 MET A O 1
ATOM 1410 N N . HIS A 1 187 ? -6.887 -20.076 -11.551 1.00 65.06 187 HIS A N 1
ATOM 1411 C CA . HIS A 1 187 ? -7.371 -21.450 -11.341 1.00 65.06 187 HIS A CA 1
ATOM 1412 C C . HIS A 1 187 ? -7.194 -21.945 -9.899 1.00 65.06 187 HIS A C 1
ATOM 1414 O O . HIS A 1 187 ? -7.981 -22.764 -9.436 1.00 65.06 187 HIS A O 1
ATOM 1420 N N . GLN A 1 188 ? -6.203 -21.427 -9.175 1.00 70.19 188 GLN A N 1
ATOM 1421 C CA . GLN A 1 188 ? -6.013 -21.669 -7.743 1.00 70.19 188 GLN A CA 1
ATOM 1422 C C . GLN A 1 188 ? -6.927 -20.798 -6.861 1.00 70.19 188 GLN A C 1
ATOM 1424 O O . GLN A 1 188 ? -6.757 -20.782 -5.645 1.00 70.19 188 GLN A O 1
ATOM 1429 N N . GLY A 1 189 ? -7.867 -20.053 -7.454 1.00 66.38 189 GLY A N 1
ATOM 1430 C CA . GLY A 1 189 ? -8.771 -19.158 -6.733 1.00 66.38 189 GLY A CA 1
ATOM 1431 C C . GLY A 1 189 ? -8.110 -17.866 -6.248 1.00 66.38 189 GLY A C 1
ATOM 1432 O O . GLY A 1 189 ? -8.654 -17.199 -5.372 1.00 66.38 189 GLY A O 1
ATOM 1433 N N . LYS A 1 190 ? -6.938 -17.499 -6.784 1.00 68.75 190 LYS A N 1
ATOM 1434 C CA . LYS A 1 190 ? -6.245 -16.254 -6.431 1.00 68.75 190 LYS A CA 1
ATOM 1435 C C . LYS A 1 190 ? -6.727 -15.118 -7.330 1.00 68.75 190 LYS A C 1
ATOM 1437 O O . LYS A 1 190 ? -6.727 -15.240 -8.555 1.00 68.75 190 LYS A O 1
ATOM 1442 N N . CYS A 1 191 ? -7.103 -14.000 -6.717 1.00 69.19 191 CYS A N 1
ATOM 1443 C CA . CYS A 1 191 ? -7.397 -12.758 -7.422 1.00 69.19 191 CYS A CA 1
ATOM 1444 C C . CYS A 1 191 ? -6.089 -11.995 -7.678 1.00 69.19 191 CYS A C 1
ATOM 1446 O O . CYS A 1 191 ? -5.277 -11.847 -6.766 1.00 69.19 191 CYS A O 1
ATOM 1448 N N . VAL A 1 192 ? -5.884 -11.524 -8.910 1.00 69.69 192 VAL A N 1
ATOM 1449 C CA . VAL A 1 192 ? -4.752 -10.664 -9.279 1.00 69.69 192 VAL A CA 1
ATOM 1450 C C . VAL A 1 192 ? -5.308 -9.289 -9.619 1.00 69.69 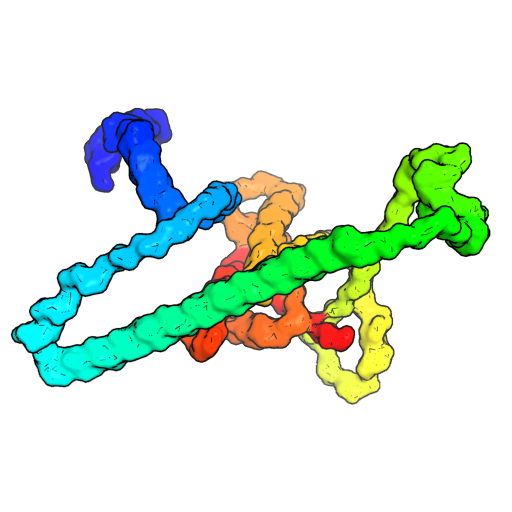192 VAL A C 1
ATOM 1452 O O . VAL A 1 192 ? -6.164 -9.169 -10.494 1.00 69.69 192 VAL A O 1
ATOM 1455 N N . VAL A 1 193 ? -4.823 -8.271 -8.914 1.00 67.38 193 VAL A N 1
ATOM 1456 C CA . VAL A 1 193 ? -5.212 -6.872 -9.094 1.00 67.38 193 VAL A CA 1
ATOM 1457 C C . VAL A 1 193 ? -3.990 -6.117 -9.603 1.00 67.38 193 VAL A C 1
ATOM 1459 O O . VAL A 1 193 ? -2.968 -6.078 -8.923 1.00 67.38 193 VAL A O 1
ATOM 1462 N N . ASP A 1 194 ? -4.089 -5.545 -10.801 1.00 68.38 194 ASP A N 1
ATOM 1463 C CA . ASP A 1 194 ? -3.067 -4.651 -11.347 1.00 68.38 194 ASP A CA 1
ATOM 1464 C C . ASP A 1 194 ? -3.398 -3.215 -10.925 1.00 68.38 194 ASP A C 1
ATOM 1466 O O . ASP A 1 194 ? -4.416 -2.658 -11.342 1.00 68.38 194 ASP A O 1
ATOM 1470 N N . SER A 1 195 ? -2.564 -2.627 -10.066 1.00 63.12 195 SER A N 1
ATOM 1471 C CA . SER A 1 195 ? -2.745 -1.259 -9.572 1.00 63.12 195 SER A CA 1
ATOM 1472 C C . SER A 1 195 ? -2.318 -0.177 -10.569 1.00 63.12 195 SER A C 1
ATOM 1474 O O . SER A 1 195 ? -2.474 1.014 -10.291 1.00 63.12 195 SER A O 1
ATOM 1476 N N . GLY A 1 196 ? -1.854 -0.566 -11.760 1.00 58.12 196 GLY A N 1
ATOM 1477 C CA . GLY A 1 196 ? -1.463 0.348 -12.821 1.00 58.12 196 GLY A CA 1
ATOM 1478 C C . GLY A 1 196 ? -0.178 1.129 -12.519 1.00 58.12 196 GLY A C 1
ATOM 1479 O O . GLY A 1 196 ? 0.316 1.216 -11.397 1.00 58.12 196 GLY A O 1
ATOM 1480 N N . ALA A 1 197 ? 0.387 1.745 -13.560 1.00 54.16 197 ALA A N 1
ATOM 1481 C CA . ALA A 1 197 ? 1.606 2.547 -13.458 1.00 54.16 197 ALA A CA 1
ATOM 1482 C C . ALA A 1 197 ? 1.311 3.956 -12.899 1.00 54.16 197 ALA A C 1
ATOM 1484 O O . ALA A 1 197 ? 1.278 4.943 -13.640 1.00 54.16 197 ALA A O 1
ATOM 1485 N N . THR A 1 198 ? 1.055 4.072 -11.595 1.00 50.53 198 THR A N 1
ATOM 1486 C CA . THR A 1 198 ? 0.892 5.373 -10.920 1.00 50.53 198 THR A CA 1
ATOM 1487 C C . THR A 1 198 ? 2.230 5.994 -10.490 1.00 50.53 198 THR A C 1
ATOM 1489 O O . THR A 1 198 ? 3.273 5.346 -10.463 1.00 50.53 198 THR A O 1
ATOM 1492 N N . LYS A 1 199 ? 2.227 7.309 -10.227 1.00 64.31 199 LYS A N 1
ATOM 1493 C CA . LYS A 1 199 ? 3.428 8.120 -9.957 1.00 64.31 199 LYS A CA 1
ATOM 1494 C C . LYS A 1 199 ? 4.066 7.731 -8.613 1.00 64.31 199 LYS A C 1
ATOM 1496 O O . LYS A 1 199 ? 3.458 7.987 -7.589 1.00 64.31 199 LYS A O 1
ATOM 1501 N N . SER A 1 200 ? 5.321 7.272 -8.656 1.00 71.75 200 SER A N 1
ATOM 1502 C CA . SER A 1 200 ? 6.135 6.704 -7.557 1.00 71.75 200 SER A CA 1
ATOM 1503 C C . SER A 1 200 ? 5.818 5.237 -7.229 1.00 71.75 200 SER A C 1
ATOM 1505 O O . SER A 1 200 ? 4.672 4.793 -7.257 1.00 71.75 200 SER A O 1
ATOM 1507 N N . ILE A 1 201 ? 6.867 4.480 -6.898 1.00 74.62 201 ILE A N 1
ATOM 1508 C CA . ILE A 1 201 ? 6.763 3.059 -6.546 1.00 74.62 201 ILE A CA 1
ATOM 1509 C C . ILE A 1 201 ? 6.045 2.834 -5.208 1.00 74.62 201 ILE A C 1
ATOM 1511 O O . ILE A 1 201 ? 5.349 1.837 -5.042 1.00 74.62 201 ILE A O 1
ATOM 1515 N N . GLY A 1 202 ? 6.166 3.792 -4.280 1.00 77.50 202 GLY A N 1
ATOM 1516 C CA . GLY A 1 202 ? 5.425 3.802 -3.018 1.00 77.50 202 GLY A CA 1
ATOM 1517 C C . GLY A 1 202 ? 3.928 3.955 -3.268 1.00 77.50 202 GLY A C 1
ATOM 1518 O O . GLY A 1 202 ? 3.148 3.116 -2.833 1.00 77.50 202 GLY A O 1
ATOM 1519 N N . SER A 1 203 ? 3.531 4.951 -4.064 1.00 80.12 203 SER A N 1
ATOM 1520 C CA . SER A 1 203 ? 2.128 5.154 -4.434 1.00 80.12 203 SER A CA 1
ATOM 1521 C C . SER A 1 203 ? 1.537 3.959 -5.180 1.00 80.12 203 SER A C 1
ATOM 1523 O O . SER A 1 203 ? 0.398 3.599 -4.911 1.00 80.12 203 SER A O 1
ATOM 1525 N N . ALA A 1 204 ? 2.286 3.317 -6.083 1.00 81.06 204 ALA A N 1
ATOM 1526 C CA . ALA A 1 204 ? 1.801 2.130 -6.792 1.00 81.06 204 ALA A CA 1
ATOM 1527 C C . ALA A 1 204 ? 1.517 0.946 -5.848 1.00 81.06 204 ALA A C 1
ATOM 1529 O O . ALA A 1 204 ? 0.508 0.255 -6.015 1.00 81.06 204 ALA A O 1
ATOM 1530 N N . ALA A 1 205 ? 2.372 0.738 -4.839 1.00 83.31 205 ALA A N 1
ATOM 1531 C CA . ALA A 1 205 ? 2.172 -0.295 -3.825 1.00 83.31 205 ALA A CA 1
ATOM 1532 C C . ALA A 1 205 ? 0.971 0.018 -2.917 1.00 83.31 205 ALA A C 1
ATOM 1534 O O . ALA A 1 205 ? 0.154 -0.868 -2.677 1.00 83.31 205 ALA A O 1
ATOM 1535 N N . VAL A 1 206 ? 0.833 1.273 -2.472 1.00 87.19 206 VAL A N 1
ATOM 1536 C CA . VAL A 1 206 ? -0.293 1.727 -1.636 1.00 87.19 206 VAL A CA 1
ATOM 1537 C C . VAL A 1 206 ? -1.619 1.608 -2.380 1.00 87.19 206 VAL A C 1
ATOM 1539 O O . VAL A 1 206 ? -2.536 0.981 -1.875 1.00 87.19 206 VAL A O 1
ATOM 1542 N N . ASN A 1 207 ? -1.700 2.088 -3.623 1.00 85.19 207 ASN A N 1
ATOM 1543 C CA . ASN A 1 207 ? -2.918 1.968 -4.431 1.00 85.19 207 ASN A CA 1
ATOM 1544 C C . ASN A 1 207 ? -3.312 0.497 -4.668 1.00 85.19 207 ASN A C 1
ATOM 1546 O O . ASN A 1 207 ? -4.497 0.159 -4.760 1.00 85.19 207 ASN A O 1
ATOM 1550 N N . GLY A 1 208 ? -2.315 -0.386 -4.797 1.00 84.06 208 GLY A N 1
ATOM 1551 C CA . GLY A 1 208 ? -2.543 -1.826 -4.880 1.00 84.06 208 GLY A CA 1
ATOM 1552 C C . GLY A 1 208 ? -3.111 -2.401 -3.593 1.00 84.06 208 GLY A C 1
ATOM 1553 O O . GLY A 1 208 ? -4.066 -3.173 -3.653 1.00 84.06 208 GLY A O 1
ATOM 1554 N N . GLU A 1 209 ? -2.578 -1.995 -2.444 1.00 87.75 209 GLU A N 1
ATOM 1555 C CA . GLU A 1 209 ? -3.113 -2.384 -1.140 1.00 87.75 209 GLU A CA 1
ATOM 1556 C C . GLU A 1 209 ? -4.538 -1.864 -0.935 1.00 87.75 209 GLU A C 1
ATOM 1558 O O . GLU A 1 209 ? -5.403 -2.685 -0.651 1.00 87.75 209 GLU A O 1
ATOM 1563 N N . ASP A 1 210 ? -4.819 -0.588 -1.221 1.00 88.88 210 ASP A N 1
ATOM 1564 C CA . ASP A 1 210 ? -6.163 0.001 -1.129 1.00 88.88 210 ASP A CA 1
ATOM 1565 C C . ASP A 1 210 ? -7.182 -0.810 -1.943 1.00 88.88 210 ASP A C 1
ATOM 1567 O O . ASP A 1 210 ? -8.267 -1.167 -1.476 1.00 88.88 210 ASP A O 1
ATOM 1571 N N . THR A 1 211 ? -6.823 -1.158 -3.181 1.00 87.50 211 THR A N 1
ATOM 1572 C CA . THR A 1 211 ? -7.712 -1.931 -4.055 1.00 87.50 211 THR A CA 1
ATOM 1573 C C . THR A 1 211 ? -7.920 -3.346 -3.513 1.00 87.50 211 THR A C 1
ATOM 1575 O O . THR A 1 211 ? -9.048 -3.843 -3.467 1.00 87.50 211 THR A O 1
ATOM 1578 N N . VAL A 1 212 ? -6.844 -4.002 -3.068 1.00 88.56 212 VAL A N 1
ATOM 1579 C CA . VAL A 1 212 ? -6.912 -5.343 -2.478 1.00 88.56 212 VAL A CA 1
ATOM 1580 C C . VAL A 1 212 ? -7.677 -5.327 -1.153 1.00 88.56 212 VAL A C 1
ATOM 1582 O O . VAL A 1 212 ? -8.383 -6.291 -0.868 1.00 88.56 212 VAL A O 1
ATOM 1585 N N . TYR A 1 213 ? -7.618 -4.252 -0.371 1.00 90.69 213 TYR A N 1
ATOM 1586 C CA . TYR A 1 213 ? -8.366 -4.093 0.872 1.00 90.69 213 TYR A CA 1
ATOM 1587 C C . TYR A 1 213 ? -9.874 -4.182 0.624 1.00 90.69 213 TYR A C 1
ATOM 1589 O O . TYR A 1 213 ? -10.552 -5.000 1.249 1.00 90.69 213 TYR A O 1
ATOM 1597 N N . PHE A 1 214 ? -10.400 -3.428 -0.347 1.00 89.31 214 PHE A N 1
ATOM 1598 C CA . PHE A 1 214 ? -11.824 -3.493 -0.699 1.00 89.31 214 PHE A CA 1
ATOM 1599 C C . PHE A 1 214 ? -12.230 -4.870 -1.222 1.00 89.31 214 PHE A C 1
ATOM 1601 O O . PHE A 1 214 ? -13.286 -5.388 -0.852 1.00 89.31 214 PHE A O 1
ATOM 1608 N N . VAL A 1 215 ? -11.377 -5.498 -2.037 1.00 89.31 215 VAL A N 1
ATOM 1609 C CA . VAL A 1 215 ? -11.618 -6.864 -2.520 1.00 89.31 215 VAL A CA 1
ATOM 1610 C C . VAL A 1 215 ? -11.661 -7.848 -1.351 1.00 89.31 215 VAL A C 1
ATOM 1612 O O . VAL A 1 215 ? -12.578 -8.661 -1.287 1.00 89.31 215 VAL A O 1
ATOM 1615 N N . ARG A 1 216 ? -10.727 -7.763 -0.397 1.00 90.50 216 ARG A N 1
ATOM 1616 C CA . ARG A 1 216 ? -10.691 -8.619 0.801 1.00 90.50 216 ARG A CA 1
ATOM 1617 C C . ARG A 1 216 ? -11.909 -8.411 1.684 1.00 90.50 216 ARG A C 1
ATOM 1619 O O . ARG A 1 216 ? -12.464 -9.393 2.164 1.00 90.50 216 ARG A O 1
ATOM 1626 N N . TYR A 1 217 ? -12.338 -7.166 1.874 1.00 90.69 217 TYR A N 1
ATOM 1627 C CA . TYR A 1 217 ? -13.535 -6.847 2.645 1.00 90.69 217 TYR A CA 1
ATOM 1628 C C . TYR A 1 217 ? -14.780 -7.481 2.013 1.00 90.69 217 TYR A C 1
ATOM 1630 O O . TYR A 1 217 ? -15.487 -8.246 2.670 1.00 90.69 217 TYR A O 1
ATOM 1638 N N . GLN A 1 218 ? -14.995 -7.258 0.712 1.00 90.00 218 GLN A N 1
ATOM 1639 C CA . GLN A 1 218 ? -16.138 -7.828 -0.002 1.00 90.00 218 GLN A CA 1
ATOM 1640 C C . GLN A 1 218 ? -16.078 -9.359 -0.058 1.00 90.00 218 GLN A C 1
ATOM 1642 O O . GLN A 1 218 ? -17.097 -10.035 0.078 1.00 90.00 218 GLN A O 1
ATOM 1647 N N . TRP A 1 219 ? -14.883 -9.923 -0.241 1.00 89.38 219 TRP A N 1
ATOM 1648 C CA . TRP A 1 219 ? -14.683 -11.368 -0.255 1.00 89.38 219 TRP A CA 1
ATOM 1649 C C . TRP A 1 219 ? -14.929 -11.988 1.120 1.00 89.38 219 TRP A C 1
ATOM 1651 O O . TRP A 1 219 ? -15.529 -13.056 1.216 1.00 89.38 219 TRP A O 1
ATOM 1661 N N . SER A 1 220 ? -14.528 -11.300 2.190 1.00 91.19 220 SER A N 1
ATOM 1662 C CA . SER A 1 220 ? -14.848 -11.704 3.555 1.00 91.19 220 SER A CA 1
ATOM 1663 C C . SER A 1 220 ? -16.356 -11.726 3.776 1.00 91.19 220 SER A C 1
ATOM 1665 O O . SER A 1 220 ? -16.846 -12.642 4.428 1.00 91.19 220 SER A O 1
ATOM 1667 N N . GLU A 1 221 ? -17.097 -10.755 3.242 1.00 90.94 221 GLU A N 1
ATOM 1668 C CA . GLU A 1 221 ? -18.559 -10.742 3.350 1.00 90.94 221 GLU A CA 1
ATOM 1669 C C . GLU A 1 221 ? -19.184 -11.963 2.653 1.00 90.94 221 GLU A C 1
ATOM 1671 O O . GLU A 1 221 ? -20.033 -12.663 3.203 1.00 90.94 221 GLU A O 1
ATOM 1676 N N . ILE A 1 222 ? -18.696 -12.288 1.453 1.00 89.25 222 ILE A N 1
ATOM 1677 C CA . ILE A 1 222 ? -19.167 -13.449 0.688 1.00 89.25 222 ILE A CA 1
ATOM 1678 C C . ILE A 1 222 ? -18.861 -14.764 1.425 1.00 89.25 222 ILE A C 1
ATOM 1680 O O . ILE A 1 222 ? -19.701 -15.662 1.457 1.00 89.25 222 ILE A O 1
ATOM 1684 N N . MET A 1 223 ? -17.669 -14.890 2.016 1.00 90.56 223 MET A N 1
ATOM 1685 C CA . MET A 1 223 ? -17.199 -16.138 2.632 1.00 90.56 223 MET A CA 1
ATOM 1686 C C . MET A 1 223 ? -17.655 -16.329 4.083 1.00 90.56 223 MET A C 1
ATOM 1688 O O . MET A 1 223 ? -17.808 -17.466 4.530 1.00 90.56 223 MET A O 1
ATOM 1692 N N . HIS A 1 224 ? -17.844 -15.242 4.830 1.00 90.88 224 HIS A N 1
ATOM 1693 C CA . HIS A 1 224 ? -18.104 -15.269 6.273 1.00 90.88 224 HIS A CA 1
ATOM 1694 C C . HIS A 1 224 ? -19.443 -14.630 6.668 1.00 90.88 224 HIS A C 1
ATOM 1696 O O . HIS A 1 224 ? -19.762 -14.586 7.856 1.00 90.88 224 HIS A O 1
ATOM 1702 N N . GLY A 1 225 ? -20.242 -14.179 5.697 1.00 88.75 225 GLY A N 1
ATOM 1703 C CA . GLY A 1 225 ? -21.541 -13.556 5.927 1.00 88.75 225 GLY A CA 1
ATOM 1704 C C . GLY A 1 225 ? -21.429 -12.063 6.227 1.00 88.75 225 GLY A C 1
ATOM 1705 O O . GLY A 1 225 ? -20.521 -11.387 5.764 1.00 88.75 225 GLY A O 1
ATOM 1706 N N . VAL A 1 226 ? -22.371 -11.527 7.001 1.00 87.81 226 VAL A N 1
ATOM 1707 C CA . VAL A 1 226 ? -22.490 -10.077 7.218 1.00 87.81 226 VAL A CA 1
ATOM 1708 C C . VAL A 1 226 ? -21.200 -9.494 7.806 1.00 87.81 226 VAL A C 1
ATOM 1710 O O . VAL A 1 226 ? -20.775 -9.876 8.898 1.00 87.81 226 VAL A O 1
ATOM 1713 N N . ALA A 1 227 ? -20.589 -8.558 7.078 1.00 86.00 227 ALA A N 1
ATOM 1714 C CA . ALA A 1 227 ? -19.419 -7.829 7.541 1.00 86.00 227 ALA A CA 1
ATOM 1715 C C . ALA A 1 227 ? -19.808 -6.837 8.649 1.00 86.00 227 ALA A C 1
ATOM 1717 O O . ALA A 1 227 ? -20.807 -6.121 8.543 1.00 86.00 227 ALA A O 1
ATOM 1718 N N . ASP A 1 228 ? -19.009 -6.777 9.716 1.00 86.00 228 ASP A N 1
ATOM 1719 C CA . ASP A 1 228 ? -19.182 -5.757 10.744 1.00 86.00 228 ASP A CA 1
ATOM 1720 C C . ASP A 1 228 ? -18.611 -4.432 10.233 1.00 86.00 228 ASP A C 1
ATOM 1722 O O . ASP A 1 228 ? -17.401 -4.255 10.102 1.00 86.00 228 ASP A O 1
ATOM 1726 N N . ALA A 1 229 ? -19.494 -3.480 9.942 1.00 85.75 229 ALA A N 1
ATOM 1727 C CA . ALA A 1 229 ? -19.100 -2.145 9.508 1.00 85.75 229 ALA A CA 1
ATOM 1728 C C . ALA A 1 229 ? -18.337 -1.357 10.592 1.00 85.75 229 ALA A C 1
ATOM 1730 O O . ALA A 1 229 ? -17.693 -0.360 10.271 1.00 85.75 229 ALA A O 1
ATOM 1731 N N . ARG A 1 230 ? -18.410 -1.772 11.866 1.00 91.50 230 ARG A N 1
ATOM 1732 C CA . ARG A 1 230 ? -17.651 -1.160 12.969 1.00 91.50 230 ARG A CA 1
ATOM 1733 C C . ARG A 1 230 ? -16.246 -1.735 13.122 1.00 91.50 230 ARG A C 1
ATOM 1735 O O . ARG A 1 230 ? -15.416 -1.080 13.744 1.00 91.50 230 ARG A O 1
ATOM 1742 N N . ASP A 1 231 ? -15.987 -2.905 12.545 1.00 90.19 231 ASP A N 1
ATOM 1743 C CA . ASP A 1 231 ? -14.678 -3.559 12.534 1.00 90.19 231 ASP A CA 1
ATOM 1744 C C . ASP A 1 231 ? -14.300 -4.006 11.107 1.00 90.19 231 ASP A C 1
ATOM 1746 O O . ASP A 1 231 ? -14.312 -5.200 10.767 1.00 90.19 231 ASP A O 1
ATOM 1750 N N . PRO A 1 232 ? -13.990 -3.043 10.218 1.00 89.44 232 PRO A N 1
ATOM 1751 C CA . PRO A 1 232 ? -13.649 -3.359 8.838 1.00 89.44 232 PRO A CA 1
ATOM 1752 C C . PRO A 1 232 ? -12.296 -4.074 8.715 1.00 89.44 232 PRO A C 1
ATOM 1754 O O . PRO A 1 232 ? -12.106 -4.880 7.803 1.00 89.44 232 PRO A O 1
ATOM 1757 N N . GLU A 1 233 ? -11.380 -3.854 9.660 1.00 91.50 233 GLU A N 1
ATOM 1758 C CA . GLU A 1 233 ? -10.065 -4.500 9.716 1.00 91.50 233 GLU A CA 1
ATOM 1759 C C . GLU A 1 233 ? -10.176 -5.975 10.113 1.00 91.50 233 GLU A C 1
ATOM 1761 O O . GLU A 1 233 ? -9.586 -6.842 9.459 1.00 91.50 233 GLU A O 1
ATOM 1766 N N . GLY A 1 234 ? -11.001 -6.290 11.115 1.00 90.94 234 GLY A N 1
ATOM 1767 C CA . GLY A 1 234 ? -11.347 -7.663 11.469 1.00 90.94 234 GLY A CA 1
ATOM 1768 C C . GLY A 1 234 ? -12.068 -8.402 10.341 1.00 90.94 234 GLY A C 1
ATOM 1769 O O . GLY A 1 234 ? -11.914 -9.613 10.199 1.00 90.94 234 GLY A O 1
ATOM 1770 N N . CYS A 1 235 ? -12.804 -7.696 9.478 1.00 91.56 235 CYS A N 1
ATOM 1771 C CA . CYS A 1 235 ? -13.367 -8.287 8.263 1.00 91.56 235 CYS A CA 1
ATOM 1772 C C . CYS A 1 235 ? -12.291 -8.541 7.197 1.00 91.56 235 CYS A C 1
ATOM 1774 O O . CYS A 1 235 ? -12.149 -9.668 6.728 1.00 91.56 235 CYS A O 1
ATOM 1776 N N . ALA A 1 236 ? -11.487 -7.536 6.845 1.00 91.56 236 ALA A N 1
ATOM 1777 C CA . ALA A 1 236 ? -10.456 -7.673 5.815 1.00 91.56 236 ALA A CA 1
ATOM 1778 C C . ALA A 1 236 ? -9.373 -8.709 6.183 1.00 91.56 236 ALA A C 1
ATOM 1780 O O . ALA A 1 236 ? -8.881 -9.421 5.306 1.00 91.56 236 ALA A O 1
ATOM 1781 N N . SER A 1 237 ? -9.024 -8.840 7.467 1.00 93.25 237 SER A N 1
ATOM 1782 C CA . SER A 1 237 ? -8.007 -9.786 7.960 1.00 93.25 237 SER A CA 1
ATOM 1783 C C . SER A 1 237 ? -8.382 -11.264 7.790 1.00 93.25 237 SER A C 1
ATOM 1785 O O . SER A 1 237 ? -7.486 -12.100 7.677 1.00 93.25 237 SER A O 1
ATOM 1787 N N . LYS A 1 238 ? -9.676 -11.600 7.680 1.00 91.81 238 LYS A N 1
ATOM 1788 C CA . LYS A 1 238 ? -10.148 -12.982 7.445 1.00 91.81 238 LYS A CA 1
ATOM 1789 C C . LYS A 1 238 ? -9.705 -13.545 6.095 1.00 91.81 238 LYS A C 1
ATOM 1791 O O . LYS A 1 238 ? -9.590 -14.758 5.934 1.00 91.81 238 LYS A O 1
ATOM 1796 N N . VAL A 1 239 ? -9.449 -12.668 5.127 1.00 91.00 239 VAL A N 1
ATOM 1797 C CA . VAL A 1 239 ? -8.983 -13.029 3.787 1.00 91.00 239 VAL A CA 1
ATOM 1798 C C . VAL A 1 239 ? -7.541 -12.570 3.649 1.00 91.00 239 VAL A C 1
ATOM 1800 O O . VAL A 1 239 ? -7.238 -11.402 3.865 1.00 91.00 239 VAL A O 1
ATOM 1803 N N . THR A 1 240 ? -6.624 -13.458 3.276 1.00 90.31 240 THR A N 1
ATOM 1804 C CA . THR A 1 240 ? -5.213 -13.088 3.102 1.00 90.31 240 THR A CA 1
ATOM 1805 C C . THR A 1 240 ? -5.025 -12.178 1.885 1.00 90.31 240 THR A C 1
ATOM 1807 O O . THR A 1 240 ? -5.493 -12.490 0.792 1.00 90.31 240 THR A O 1
ATOM 1810 N N . GLY A 1 241 ? -4.302 -11.070 2.069 1.00 89.00 241 GLY A N 1
ATOM 1811 C CA . GLY A 1 241 ? -3.895 -10.148 1.006 1.00 89.00 241 GLY A CA 1
ATOM 1812 C C . GLY A 1 241 ? -2.381 -10.088 0.850 1.00 89.00 241 GLY A C 1
ATOM 1813 O O . GLY A 1 241 ? -1.652 -10.292 1.821 1.00 89.00 241 GLY A O 1
ATOM 1814 N N . CYS A 1 242 ? -1.907 -9.795 -0.360 1.00 89.19 242 CYS A N 1
ATOM 1815 C CA . CYS A 1 242 ? -0.488 -9.587 -0.624 1.00 89.19 242 CYS A CA 1
ATOM 1816 C C . CYS A 1 242 ? -0.278 -8.542 -1.723 1.00 89.19 242 CYS A C 1
ATOM 1818 O O . CYS A 1 242 ? -0.954 -8.604 -2.748 1.00 89.19 242 CYS A O 1
ATOM 1820 N N . VAL A 1 243 ? 0.710 -7.659 -1.553 1.00 87.06 243 VAL A N 1
ATOM 1821 C CA . VAL A 1 243 ? 1.284 -6.867 -2.651 1.00 87.06 243 VAL A CA 1
ATOM 1822 C C . VAL A 1 243 ? 2.564 -7.532 -3.140 1.00 87.06 243 VAL A C 1
ATOM 1824 O O . VAL A 1 243 ? 3.339 -8.073 -2.348 1.00 87.06 243 VAL A O 1
ATOM 1827 N N . ILE A 1 244 ? 2.782 -7.502 -4.449 1.00 84.81 244 ILE A N 1
ATOM 1828 C CA . ILE A 1 244 ? 4.007 -7.980 -5.081 1.00 84.81 244 ILE A CA 1
ATOM 1829 C C . ILE A 1 244 ? 4.681 -6.771 -5.721 1.00 84.81 244 ILE A C 1
ATOM 1831 O O . ILE A 1 244 ? 4.056 -6.075 -6.515 1.00 84.81 244 ILE A O 1
ATOM 1835 N N . SER A 1 245 ? 5.932 -6.510 -5.353 1.00 82.75 245 SER A N 1
ATOM 1836 C CA . SER A 1 245 ? 6.726 -5.400 -5.885 1.00 82.75 245 SER A CA 1
ATOM 1837 C C . SER A 1 245 ? 8.000 -5.928 -6.529 1.00 82.75 245 SER A C 1
ATOM 1839 O O . SER A 1 245 ? 8.612 -6.861 -6.014 1.00 82.75 245 SER A O 1
ATOM 1841 N N . ASP A 1 246 ? 8.424 -5.323 -7.634 1.00 83.56 246 ASP A N 1
ATOM 1842 C CA . ASP A 1 246 ? 9.731 -5.577 -8.244 1.00 83.56 246 ASP A CA 1
ATOM 1843 C C . ASP A 1 246 ? 10.859 -4.748 -7.596 1.00 83.56 246 ASP A C 1
ATOM 1845 O O . ASP A 1 246 ? 12.051 -5.014 -7.769 1.00 83.56 246 ASP A O 1
ATOM 1849 N N . SER A 1 247 ? 10.495 -3.768 -6.763 1.00 82.56 247 SER A N 1
ATOM 1850 C CA . SER A 1 247 ? 11.448 -2.928 -6.049 1.00 82.56 247 SER A CA 1
ATOM 1851 C C . SER A 1 247 ? 11.958 -3.586 -4.781 1.00 82.56 247 SER A C 1
ATOM 1853 O O . SER A 1 247 ? 11.279 -3.627 -3.750 1.00 82.56 247 SER A O 1
ATOM 1855 N N . ARG A 1 248 ? 13.229 -3.986 -4.827 1.00 83.31 248 ARG A N 1
ATOM 1856 C CA . ARG A 1 248 ? 13.958 -4.458 -3.647 1.00 83.31 248 ARG A CA 1
ATOM 1857 C C . ARG A 1 248 ? 13.955 -3.428 -2.512 1.00 83.31 248 ARG A C 1
ATOM 1859 O O . ARG A 1 248 ? 13.745 -3.792 -1.366 1.00 83.31 248 ARG A O 1
ATOM 1866 N N . ASN A 1 249 ? 14.097 -2.140 -2.834 1.00 84.06 249 ASN A N 1
ATOM 1867 C CA . ASN A 1 249 ? 14.090 -1.066 -1.834 1.00 84.06 249 ASN A CA 1
ATOM 1868 C C . ASN A 1 249 ? 12.752 -0.980 -1.074 1.00 84.06 249 ASN A C 1
ATOM 1870 O O . ASN A 1 249 ? 12.737 -0.757 0.133 1.00 84.06 249 ASN A O 1
ATOM 1874 N N . VAL A 1 250 ? 11.620 -1.174 -1.765 1.00 84.88 250 VAL A N 1
ATOM 1875 C CA . VAL A 1 250 ? 10.297 -1.214 -1.118 1.00 84.88 250 VAL A CA 1
ATOM 1876 C C . VAL A 1 250 ? 10.196 -2.410 -0.175 1.00 84.88 250 VAL A C 1
ATOM 1878 O O . VAL A 1 250 ? 9.778 -2.249 0.970 1.00 84.88 250 VAL A O 1
ATOM 1881 N N . TYR A 1 251 ? 10.609 -3.591 -0.637 1.00 88.75 251 TYR A N 1
ATOM 1882 C CA . TYR A 1 251 ? 10.571 -4.807 0.170 1.00 88.75 251 TYR A CA 1
ATOM 1883 C C . TYR A 1 251 ? 11.452 -4.707 1.414 1.00 88.75 251 TYR A C 1
ATOM 1885 O O . TYR A 1 251 ? 10.971 -4.944 2.521 1.00 88.75 251 TYR A O 1
ATOM 1893 N N . ASP A 1 252 ? 12.706 -4.284 1.249 1.00 88.12 252 ASP A N 1
ATOM 1894 C CA . ASP A 1 252 ? 13.664 -4.185 2.347 1.00 88.12 252 ASP A CA 1
ATOM 1895 C C . ASP A 1 252 ? 13.130 -3.239 3.435 1.00 88.12 252 ASP A C 1
ATOM 1897 O O . ASP A 1 252 ? 13.112 -3.602 4.610 1.00 88.12 252 ASP A O 1
ATOM 1901 N N . LYS A 1 253 ? 12.572 -2.078 3.061 1.00 88.38 253 LYS A N 1
ATOM 1902 C CA . LYS A 1 253 ? 11.975 -1.123 4.015 1.00 88.38 253 LYS A CA 1
ATOM 1903 C C . LYS A 1 253 ? 10.768 -1.662 4.774 1.00 88.38 253 LYS A C 1
ATOM 1905 O O . LYS A 1 253 ? 10.603 -1.330 5.945 1.00 88.38 253 LYS A O 1
ATOM 1910 N N . LEU A 1 254 ? 9.920 -2.450 4.120 1.00 89.38 254 LEU A N 1
ATOM 1911 C CA . LEU A 1 254 ? 8.715 -3.011 4.737 1.00 89.38 254 LEU A CA 1
ATOM 1912 C C . LEU A 1 254 ? 9.013 -4.267 5.557 1.00 89.38 254 LEU A C 1
ATOM 1914 O O . LEU A 1 254 ? 8.257 -4.593 6.471 1.00 89.38 254 LEU A O 1
ATOM 1918 N N . SER A 1 255 ? 10.122 -4.949 5.269 1.00 88.75 255 SER A N 1
ATOM 1919 C CA . SER A 1 255 ? 10.563 -6.121 6.027 1.00 88.75 255 SER A CA 1
ATOM 1920 C C . SER A 1 255 ? 11.010 -5.766 7.454 1.00 88.75 255 SER A C 1
ATOM 1922 O O . SER A 1 255 ? 10.825 -6.561 8.373 1.00 88.75 255 SER A O 1
ATOM 1924 N N . VAL A 1 256 ? 11.520 -4.547 7.668 1.00 88.56 256 VAL A N 1
ATOM 1925 C CA . VAL A 1 256 ? 11.881 -4.027 8.998 1.00 88.56 256 VAL A CA 1
ATOM 1926 C C . VAL A 1 256 ? 10.631 -3.712 9.820 1.00 88.56 256 VAL A C 1
ATOM 1928 O O . VAL A 1 256 ? 9.620 -3.280 9.276 1.00 88.56 256 VAL A O 1
ATOM 1931 N N . GLU A 1 257 ? 10.687 -3.888 11.142 1.00 85.88 257 GLU A N 1
ATOM 1932 C CA . GLU A 1 257 ? 9.567 -3.636 12.066 1.00 85.88 257 GLU A CA 1
ATOM 1933 C C . GLU A 1 257 ? 9.007 -2.206 11.975 1.00 85.88 257 GLU A C 1
ATOM 1935 O O . GLU A 1 257 ? 7.789 -2.019 11.977 1.00 85.88 257 GLU A O 1
ATOM 1940 N N . VAL A 1 258 ? 9.883 -1.207 11.827 1.00 86.62 258 VAL A N 1
ATOM 1941 C CA . VAL A 1 258 ? 9.522 0.214 11.744 1.00 86.62 258 VAL A CA 1
ATOM 1942 C C . VAL A 1 258 ? 10.198 0.859 10.536 1.00 86.62 258 VAL A C 1
ATOM 1944 O O . VAL A 1 258 ? 11.415 0.772 10.368 1.00 86.62 258 VAL A O 1
ATOM 1947 N N . VAL A 1 259 ? 9.414 1.558 9.712 1.00 86.56 259 VAL A N 1
ATOM 1948 C CA . VAL A 1 259 ? 9.928 2.322 8.566 1.00 86.56 259 VAL A CA 1
ATOM 1949 C C . VAL A 1 259 ? 10.563 3.623 9.067 1.00 86.56 259 VAL A C 1
ATOM 1951 O O . VAL A 1 259 ? 9.906 4.454 9.691 1.00 86.56 259 VAL A O 1
ATOM 1954 N N . SER A 1 260 ? 11.851 3.827 8.779 1.00 84.94 260 SER A N 1
ATOM 1955 C CA . SER A 1 260 ? 12.562 5.058 9.148 1.00 84.94 260 SER A CA 1
ATOM 1956 C C . SER A 1 260 ? 12.408 6.145 8.080 1.00 84.94 260 SER A C 1
ATOM 1958 O O . SER A 1 260 ? 12.764 5.947 6.918 1.00 84.94 260 SER A O 1
ATOM 1960 N N . ILE A 1 261 ? 11.936 7.332 8.469 1.00 86.00 261 ILE A N 1
ATOM 1961 C CA . ILE A 1 261 ? 11.807 8.487 7.568 1.00 86.00 261 ILE A CA 1
ATOM 1962 C C . ILE A 1 261 ? 13.104 9.304 7.606 1.00 86.00 261 ILE A C 1
ATOM 1964 O O . ILE A 1 261 ? 13.215 10.304 8.314 1.00 86.00 261 ILE A O 1
ATOM 1968 N N . LYS A 1 262 ? 14.116 8.875 6.850 1.00 80.75 262 LYS A N 1
ATOM 1969 C CA . LYS A 1 262 ? 15.379 9.616 6.690 1.00 80.75 262 LYS A CA 1
ATOM 1970 C C . LYS A 1 262 ? 15.824 9.646 5.223 1.00 80.75 262 LYS A C 1
ATOM 1972 O O . LYS A 1 262 ? 15.411 8.807 4.425 1.00 80.75 262 LYS A O 1
ATOM 1977 N N . GLY A 1 263 ? 16.681 10.609 4.881 1.00 82.06 263 GLY A N 1
ATOM 1978 C CA . GLY A 1 263 ? 17.362 10.683 3.581 1.00 82.06 263 GLY A CA 1
ATOM 1979 C C . GLY A 1 263 ? 16.547 11.297 2.436 1.00 82.06 263 GLY A C 1
ATOM 1980 O O . GLY A 1 263 ? 15.559 11.991 2.657 1.00 82.06 263 GLY A O 1
ATOM 1981 N N . ALA A 1 264 ? 16.987 11.056 1.199 1.00 76.31 264 ALA A N 1
ATOM 1982 C CA . ALA A 1 264 ? 16.393 11.626 -0.018 1.00 76.31 264 ALA A CA 1
ATOM 1983 C C . ALA A 1 264 ? 15.021 11.022 -0.386 1.00 76.31 264 ALA A C 1
ATOM 1985 O O . ALA A 1 264 ? 14.280 11.587 -1.184 1.00 76.31 264 ALA A O 1
ATOM 1986 N N . GLU A 1 265 ? 14.647 9.894 0.225 1.00 82.06 265 GLU A N 1
ATOM 1987 C CA . GLU A 1 265 ? 13.425 9.145 -0.094 1.00 82.06 265 GLU A CA 1
ATOM 1988 C C . GLU A 1 265 ? 12.273 9.405 0.897 1.00 82.06 265 GLU A C 1
ATOM 1990 O O . GLU A 1 265 ? 11.374 8.576 1.034 1.00 82.06 265 GLU A O 1
ATOM 1995 N N . LYS A 1 266 ? 12.260 10.566 1.578 1.00 83.19 266 LYS A N 1
ATOM 1996 C CA . LYS A 1 266 ? 11.233 10.940 2.580 1.00 83.19 266 LYS A CA 1
ATOM 1997 C C . LYS A 1 266 ? 9.805 10.699 2.092 1.00 83.19 266 LYS A C 1
ATOM 1999 O O . LYS A 1 266 ? 8.999 10.139 2.825 1.00 83.19 266 LYS A O 1
ATOM 2004 N N . ARG A 1 267 ? 9.502 11.086 0.849 1.00 82.19 267 ARG A N 1
ATOM 2005 C CA . ARG A 1 267 ? 8.165 10.924 0.265 1.00 82.19 267 ARG A CA 1
ATOM 2006 C C . ARG A 1 267 ? 7.756 9.456 0.142 1.00 82.19 267 ARG A C 1
ATOM 2008 O O . ARG A 1 267 ? 6.674 9.102 0.585 1.00 82.19 267 ARG A O 1
ATOM 2015 N N . ALA A 1 268 ? 8.621 8.614 -0.421 1.00 83.38 268 ALA A N 1
ATOM 2016 C CA . ALA A 1 268 ? 8.335 7.189 -0.550 1.00 83.38 268 ALA A CA 1
ATOM 2017 C C . ALA A 1 268 ? 8.220 6.526 0.830 1.00 83.38 268 ALA A C 1
ATOM 2019 O O . ALA A 1 268 ? 7.342 5.703 1.033 1.00 83.38 268 ALA A O 1
ATOM 2020 N N . ASN A 1 269 ? 9.049 6.924 1.800 1.00 85.88 269 ASN A N 1
ATOM 2021 C CA . ASN A 1 269 ? 8.960 6.405 3.168 1.00 85.88 269 ASN A CA 1
ATOM 2022 C C . ASN A 1 269 ? 7.625 6.756 3.832 1.00 85.88 269 ASN A C 1
ATOM 2024 O O . ASN A 1 269 ? 7.038 5.896 4.476 1.00 85.88 269 ASN A O 1
ATOM 2028 N N . LEU A 1 270 ? 7.143 7.991 3.653 1.00 87.12 270 LEU A N 1
ATOM 2029 C CA . LEU A 1 270 ? 5.827 8.416 4.138 1.00 87.12 270 LEU A CA 1
ATOM 2030 C C . LEU A 1 270 ? 4.696 7.628 3.473 1.00 87.12 270 LEU A C 1
ATOM 2032 O O . LEU A 1 270 ? 3.782 7.195 4.161 1.00 87.12 270 LEU A O 1
ATOM 2036 N N . GLU A 1 271 ? 4.773 7.412 2.159 1.00 87.44 271 GLU A N 1
ATOM 2037 C CA . GLU A 1 271 ? 3.799 6.594 1.426 1.00 87.44 271 GLU A CA 1
ATOM 2038 C C . GLU A 1 271 ? 3.810 5.137 1.933 1.00 87.44 271 GLU A C 1
ATOM 2040 O O . GLU A 1 271 ? 2.758 4.557 2.161 1.00 87.44 271 GLU A O 1
ATOM 2045 N N . LEU A 1 272 ? 4.979 4.550 2.207 1.00 88.88 272 LEU A N 1
ATOM 2046 C CA . LEU A 1 272 ? 5.089 3.171 2.701 1.00 88.88 272 LEU A CA 1
ATOM 2047 C C .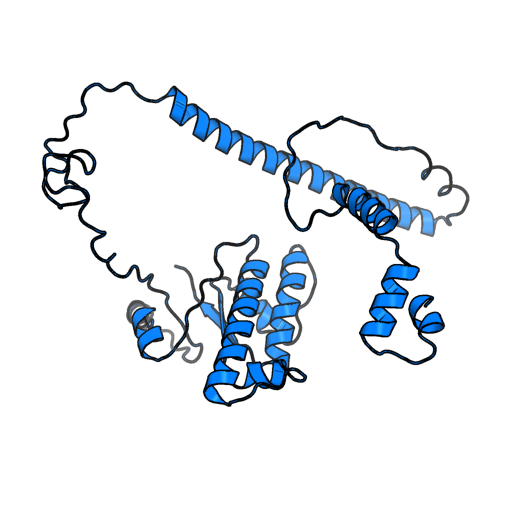 LEU A 1 272 ? 4.609 2.973 4.150 1.00 88.88 272 LEU A C 1
ATOM 2049 O O . LEU A 1 272 ? 4.431 1.826 4.565 1.00 88.88 272 LEU A O 1
ATOM 2053 N N . LEU A 1 273 ? 4.380 4.043 4.922 1.00 90.50 273 LEU A N 1
ATOM 2054 C CA . LEU A 1 273 ? 3.841 3.923 6.281 1.00 90.50 273 LEU A CA 1
ATOM 2055 C C . LEU A 1 273 ? 2.427 3.345 6.302 1.00 90.50 273 LEU A C 1
ATOM 2057 O O . LEU A 1 273 ? 2.149 2.514 7.161 1.00 90.50 273 LEU A O 1
ATOM 2061 N N . SER A 1 274 ? 1.557 3.740 5.367 1.00 88.19 274 SER A N 1
ATOM 2062 C CA . SER A 1 274 ? 0.194 3.192 5.303 1.00 88.19 274 SER A CA 1
ATOM 2063 C C . SER A 1 274 ? 0.224 1.694 5.011 1.00 88.19 274 SER A C 1
ATOM 2065 O O . SER A 1 274 ? -0.472 0.904 5.644 1.00 88.19 274 SER A O 1
ATOM 2067 N N . LEU A 1 275 ? 1.122 1.278 4.116 1.00 89.81 275 LEU A N 1
ATOM 2068 C CA . LEU A 1 275 ? 1.297 -0.131 3.800 1.00 89.81 275 LEU A CA 1
ATOM 2069 C C . LEU A 1 275 ? 1.843 -0.907 5.005 1.00 89.81 275 LEU A C 1
ATOM 2071 O O . LEU A 1 275 ? 1.396 -2.021 5.269 1.00 89.81 275 LEU A O 1
ATOM 2075 N N . LYS A 1 276 ? 2.759 -0.305 5.776 1.00 92.62 276 LYS A N 1
ATOM 2076 C CA . LYS A 1 276 ? 3.280 -0.889 7.018 1.00 92.62 276 LYS A CA 1
ATOM 2077 C C . LYS A 1 276 ? 2.198 -1.046 8.084 1.00 92.62 276 LYS A C 1
ATOM 2079 O O . LYS A 1 276 ? 2.133 -2.085 8.739 1.00 92.62 276 LYS A O 1
ATOM 2084 N N . GLU A 1 277 ? 1.339 -0.045 8.232 1.00 90.94 277 GLU A N 1
ATOM 2085 C CA . GLU A 1 277 ? 0.176 -0.101 9.114 1.00 90.94 277 GLU A CA 1
ATOM 2086 C C . GLU A 1 277 ? -0.773 -1.238 8.704 1.00 90.94 277 GLU A C 1
ATOM 2088 O O . GLU A 1 277 ? -1.195 -2.019 9.558 1.00 90.94 277 GLU A O 1
ATOM 2093 N N . SER A 1 278 ? -1.025 -1.421 7.404 1.00 90.44 278 SER A N 1
ATOM 2094 C CA . SER A 1 278 ? -1.836 -2.540 6.908 1.00 90.44 278 SER A CA 1
ATOM 2095 C C . SER A 1 278 ? -1.220 -3.912 7.220 1.00 90.44 278 SER A C 1
ATOM 2097 O O . SER A 1 278 ? -1.950 -4.839 7.595 1.00 90.44 278 SER A O 1
ATOM 2099 N N . GLN A 1 279 ? 0.116 -4.055 7.165 1.00 91.38 279 GLN A N 1
ATOM 2100 C CA . GLN A 1 279 ? 0.786 -5.291 7.600 1.00 91.38 279 GLN A CA 1
ATOM 2101 C C . GLN A 1 279 ? 0.491 -5.600 9.073 1.00 91.38 279 GLN A C 1
ATOM 2103 O O . GLN A 1 279 ? 0.205 -6.746 9.414 1.00 91.38 279 GLN A O 1
ATOM 2108 N N . GLN A 1 280 ? 0.546 -4.580 9.934 1.00 90.62 280 GLN A N 1
ATOM 2109 C CA . GLN A 1 280 ? 0.350 -4.731 11.376 1.00 90.62 280 GLN A CA 1
ATOM 2110 C C . GLN A 1 280 ? -1.116 -4.992 11.739 1.00 90.62 280 GLN A C 1
ATOM 2112 O O . GLN A 1 280 ? -1.392 -5.851 12.572 1.00 90.62 280 GLN A O 1
ATOM 2117 N N . ARG A 1 281 ? -2.054 -4.277 11.108 1.00 90.19 281 ARG A N 1
ATOM 2118 C CA . ARG A 1 281 ? -3.486 -4.355 11.431 1.00 90.19 281 ARG A CA 1
ATOM 2119 C C . ARG A 1 281 ? -4.184 -5.556 10.803 1.00 90.19 281 ARG A C 1
ATOM 2121 O O . ARG A 1 281 ? -5.004 -6.196 11.450 1.00 90.19 281 ARG A O 1
ATOM 2128 N N . THR A 1 282 ? -3.881 -5.865 9.540 1.00 91.06 282 THR A N 1
ATOM 2129 C CA . THR A 1 282 ? -4.653 -6.852 8.760 1.00 91.06 282 THR A CA 1
ATOM 2130 C C . THR A 1 282 ? -3.861 -8.094 8.358 1.00 91.06 282 THR A C 1
ATOM 2132 O O . THR A 1 282 ? -4.398 -8.951 7.648 1.00 91.06 282 THR A O 1
ATOM 2135 N N . GLY A 1 283 ? -2.587 -8.188 8.755 1.00 89.00 283 GLY A N 1
ATOM 2136 C CA . GLY A 1 283 ? -1.688 -9.262 8.330 1.00 89.00 283 GLY A CA 1
ATOM 2137 C C . GLY A 1 283 ? -1.356 -9.212 6.836 1.00 89.00 283 GLY A C 1
ATOM 2138 O O . GLY A 1 283 ? -1.085 -10.250 6.231 1.00 89.00 283 GLY A O 1
ATOM 2139 N N . PHE A 1 284 ? -1.434 -8.030 6.215 1.00 91.38 284 PHE A N 1
ATOM 2140 C CA . PHE A 1 284 ? -1.145 -7.860 4.794 1.00 91.38 284 PHE A CA 1
ATOM 2141 C C . PHE A 1 284 ? 0.305 -8.241 4.469 1.00 91.38 284 PHE A C 1
ATOM 2143 O O . PHE A 1 284 ? 1.248 -7.822 5.145 1.00 91.38 284 PHE A O 1
ATOM 2150 N N . LEU A 1 285 ? 0.494 -9.047 3.425 1.00 90.19 285 LEU A N 1
ATOM 2151 C CA . LEU A 1 285 ? 1.806 -9.561 3.047 1.00 90.19 285 LEU A CA 1
ATOM 2152 C C . LEU A 1 285 ? 2.458 -8.700 1.965 1.00 90.19 285 LEU A C 1
ATOM 2154 O O . LEU A 1 285 ? 1.802 -8.143 1.088 1.00 90.19 285 LEU A O 1
ATOM 2158 N N . VAL A 1 286 ? 3.784 -8.641 1.996 1.00 88.56 286 VAL A N 1
ATOM 2159 C CA . VAL A 1 286 ? 4.590 -7.974 0.972 1.00 88.56 286 VAL A CA 1
ATOM 2160 C C . VAL A 1 286 ? 5.544 -9.010 0.412 1.00 88.56 286 VAL A C 1
ATOM 2162 O O . VAL A 1 286 ? 6.235 -9.693 1.166 1.00 88.56 286 VAL A O 1
ATOM 2165 N N . ARG A 1 287 ? 5.571 -9.149 -0.911 1.00 86.38 287 ARG A N 1
ATOM 2166 C CA . ARG A 1 287 ? 6.492 -10.039 -1.616 1.00 86.38 287 ARG A CA 1
ATOM 2167 C C . ARG A 1 287 ? 7.303 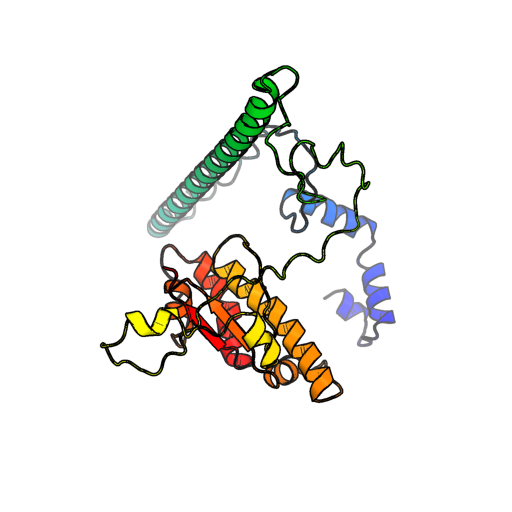-9.256 -2.625 1.00 86.38 287 ARG A C 1
ATOM 2169 O O . ARG A 1 287 ? 6.806 -8.321 -3.250 1.00 86.38 287 ARG A O 1
ATOM 2176 N N . TRP A 1 288 ? 8.547 -9.674 -2.785 1.00 84.19 288 TRP A N 1
ATOM 2177 C CA . TRP A 1 288 ? 9.452 -9.124 -3.775 1.00 84.19 288 TRP A CA 1
ATOM 2178 C C . TRP A 1 288 ? 9.648 -10.098 -4.928 1.00 84.19 288 TRP A C 1
ATOM 2180 O O . TRP A 1 288 ? 9.714 -11.312 -4.727 1.00 84.19 288 TRP A O 1
ATOM 2190 N N . VAL A 1 289 ? 9.738 -9.553 -6.133 1.00 76.19 289 VAL A N 1
ATOM 2191 C CA . VAL A 1 289 ? 10.069 -10.286 -7.350 1.00 76.19 289 VAL A CA 1
ATOM 2192 C C . VAL A 1 289 ? 11.254 -9.612 -8.017 1.00 76.19 289 VAL A C 1
ATOM 2194 O O . VAL A 1 289 ? 11.333 -8.391 -8.085 1.00 76.19 289 VAL A O 1
ATOM 2197 N N . HIS A 1 290 ? 12.194 -10.405 -8.513 1.00 72.00 290 HIS A N 1
ATOM 2198 C CA . HIS A 1 290 ? 13.295 -9.869 -9.295 1.00 72.00 290 HIS A CA 1
ATOM 2199 C C . HIS A 1 290 ? 12.828 -9.613 -10.733 1.00 72.00 290 HIS A C 1
ATOM 2201 O O . HIS A 1 290 ? 12.304 -10.525 -11.372 1.00 72.00 290 HIS A O 1
ATOM 2207 N N . SER A 1 291 ? 12.989 -8.384 -11.224 1.00 58.03 291 SER A N 1
ATOM 2208 C CA . SER A 1 291 ? 12.861 -8.066 -12.645 1.00 58.03 291 SER A CA 1
ATOM 2209 C C . SER A 1 291 ? 14.228 -8.236 -13.318 1.00 58.03 291 SER A C 1
ATOM 2211 O O . SER A 1 291 ? 15.122 -7.416 -13.117 1.00 58.03 291 SER A O 1
ATOM 2213 N N . GLU A 1 292 ? 14.396 -9.327 -14.072 1.00 45.06 292 GLU A N 1
ATOM 2214 C CA . GLU A 1 292 ? 15.441 -9.470 -15.105 1.00 45.06 292 GLU A CA 1
ATOM 2215 C C . GLU A 1 292 ? 14.878 -9.111 -16.483 1.00 45.06 292 GLU A C 1
ATOM 2217 O O . GLU A 1 292 ? 13.713 -9.487 -16.763 1.00 45.06 292 GLU A O 1
#

Secondary structure (DSSP, 8-state):
-HHHHHHTT---HHHHHHHHHHHS-HHHHHHHHHHHTTT--SS----------------SSSSSHHHH--HHHHHHHHHHHHHHHHHHHHHHHHHHHHHHHHHHHHHHHHHHHHT-----S---TTPBPTTT--BSS-GGG-TT-S----PPP----------S----TT-STTGGG-S--HHHHHHTT-------S-SSHHHHHHHHHHHHHHHHHHHHHHHHSS--TT-HHHHHHTS--EEEES-HHHHHHHHSSS----STTHHHHHHHHHHHHHHHHH--EEEE----

Sequence (292 aa):
NLVITAAGGDFGTARIIQELRSQFPDAELKKRDASRKHQQSYLGSIAEEEASDEDEGQGEMSFVAEEELTPEGMALWSEASGEAESALAALHQARRTLRDARQRQHNVKMNRQYFRSSRGPRDDSQMTCLACGKKGHRMSACPQGAAPNKPRDKESAPFVCFAGETEKAGTVEAALGTGIPTSVAMHQGKCVVDSGATKSIGSAAVNGEDTVYFVRYQWSEIMHGVADARDPEGCASKVTGCVISDSRNVYDKLSVEVVSIKGAEKRANLELLSLKESQQRTGFLVRWVHSE

Radius of gyration: 29.17 Å; chains: 1; bounding box: 54×69×76 Å